Protein AF-A0A150S5P9-F1 (afdb_monomer)

Radius of gyration: 26.77 Å; Cα contacts (8 Å, |Δi|>4): 290; chains: 1; bounding box: 53×30×81 Å

Solvent-accessible surface area (backbone atoms only — not comparable to full-atom values): 13992 Å² total; per-residue (Å²): 111,56,71,50,76,48,73,25,31,65,84,66,79,78,56,99,88,54,87,77,85,59,34,46,68,60,47,44,50,55,50,52,52,52,56,72,68,63,53,78,39,79,41,77,38,96,87,72,42,76,39,48,26,29,77,74,49,74,45,84,47,76,53,93,91,48,93,54,50,46,32,35,43,38,29,36,36,65,51,72,71,89,60,72,91,47,60,66,53,57,55,30,50,52,51,29,40,54,29,17,47,55,48,43,56,55,50,70,72,43,56,82,96,66,48,79,83,56,88,90,48,97,40,53,44,55,49,48,52,54,50,59,66,40,70,82,46,63,77,75,47,44,58,53,46,46,58,50,51,54,52,51,47,54,48,52,50,56,46,36,75,72,43,33,84,80,33,66,70,54,38,55,40,50,53,53,26,48,52,24,52,50,51,45,43,49,56,67,67,46,66,82,55,53,70,41,78,43,73,32,85,57,65,42,41,45,60,59,56,15,58,74,51,76,42,50,54,69,59,35,32,71,62,28,68,92,43,63,90,42,71,58,42,56,45,74,38,77,42,42,40,56,58,123

Foldseek 3Di:
DDKDKADLFQPDDDDPPDDDDRSPPVVVVVVVVVLVVQDWDWDQDPPPGTFTWTWPDKDWDDDPVDPGGIIMTTDIDGDPPPPVLCPLVVVLLVLLLVLQVVLQVVLVPDDPVLRDPPPPDPGSNRLSVVLVVLVPDDPVSLVVSLVVLVVVLVRLVVSCVVPVVPDVSSVVSNVSNNVSSVSVSVSSVPPSFPKDKDQAQAKDFLVVVCVVQVHDSVQQCVQPVVCVPPRIDHHRDITIHGHD

Organism: Sorangium cellulosum (NCBI:txid56)

Secondary structure (DSSP, 8-state):
-EEEEEE--TTSPPPTT-----IIIIIHHHHHHHHHTT--EEEEETTTEEEEEEEEEEEEE--TT-TT--EEEEEEEE---TTTTSHHHHHHHHHHHHHHHHHHHHHHTS-GGG----TT-S-HHHHHHHHHHHTTS-HHHHHHHHHHHHHHHHHHHHHHHHHTTT-HHHHHHHHHHHHHHHHHHHHHHS----EEEEE-SS-EEHHHHHHHTT--HHHHHHH-GGGTT-SEE-TT-EEEEE--

Structure (mmCIF, N/CA/C/O backbone):
data_AF-A0A150S5P9-F1
#
_entry.id   AF-A0A150S5P9-F1
#
loop_
_atom_site.group_PDB
_atom_site.id
_atom_site.type_symbol
_atom_site.label_atom_id
_atom_site.label_alt_id
_atom_site.label_comp_id
_atom_site.label_asym_id
_atom_site.label_entity_id
_atom_site.label_seq_id
_atom_site.pdbx_PDB_ins_code
_atom_site.Cartn_x
_atom_site.Cartn_y
_atom_site.Cartn_z
_atom_site.occupancy
_atom_site.B_iso_or_equiv
_atom_site.auth_seq_id
_atom_site.auth_comp_id
_atom_site.auth_asym_id
_atom_site.auth_atom_id
_atom_site.pdbx_PDB_model_num
ATOM 1 N N . MET A 1 1 ? -4.038 -8.583 17.070 1.00 59.09 1 MET A N 1
ATOM 2 C CA . MET A 1 1 ? -4.794 -7.565 17.830 1.00 59.09 1 MET A CA 1
ATOM 3 C C . MET A 1 1 ? -5.341 -8.232 19.070 1.00 59.09 1 MET A C 1
ATOM 5 O O . MET A 1 1 ? -5.905 -9.315 18.953 1.00 59.09 1 MET A O 1
ATOM 9 N N . PHE A 1 2 ? -5.120 -7.637 20.232 1.00 67.75 2 PHE A N 1
ATOM 10 C CA . PHE A 1 2 ? -5.588 -8.162 21.513 1.00 67.75 2 PHE A CA 1
ATOM 11 C C . PHE A 1 2 ? -5.988 -6.993 22.414 1.00 67.75 2 PHE A C 1
ATOM 13 O O . PHE A 1 2 ? -5.452 -5.891 22.282 1.00 67.75 2 PHE A O 1
ATOM 20 N N . SER A 1 3 ? -6.944 -7.233 23.306 1.00 75.69 3 SER A N 1
ATOM 21 C CA . SER A 1 3 ? -7.439 -6.234 24.251 1.00 75.69 3 SER A CA 1
ATOM 22 C C . SER A 1 3 ? -7.122 -6.676 25.671 1.00 75.69 3 SER A C 1
ATOM 24 O O . SER A 1 3 ? -7.336 -7.836 26.022 1.00 75.69 3 SER A O 1
ATOM 26 N N . LEU A 1 4 ? -6.633 -5.750 26.487 1.00 77.06 4 LEU A N 1
ATOM 27 C CA . LEU A 1 4 ? -6.316 -5.971 27.898 1.00 77.06 4 LEU A CA 1
ATOM 28 C C . LEU A 1 4 ? -6.997 -4.896 28.733 1.00 77.06 4 LEU A C 1
ATOM 30 O O . LEU A 1 4 ? -7.177 -3.756 28.298 1.00 77.06 4 LEU A O 1
ATOM 34 N N . LYS A 1 5 ? -7.355 -5.281 29.954 1.00 83.75 5 LYS A N 1
ATOM 35 C CA . LYS A 1 5 ? -7.835 -4.361 30.978 1.00 83.75 5 LYS A CA 1
ATOM 36 C C . LYS A 1 5 ? -6.667 -4.009 31.884 1.00 83.75 5 LYS A C 1
ATOM 38 O O . LYS A 1 5 ? -6.113 -4.897 32.527 1.00 83.75 5 LYS A O 1
ATOM 43 N N . ILE A 1 6 ? -6.297 -2.735 31.910 1.00 85.00 6 ILE A N 1
ATOM 44 C CA . ILE A 1 6 ? -5.229 -2.208 32.754 1.00 85.00 6 ILE A CA 1
ATOM 45 C C . ILE A 1 6 ? -5.872 -1.419 33.898 1.00 85.00 6 ILE A C 1
ATOM 47 O O . ILE A 1 6 ? -6.443 -0.350 33.654 1.00 85.00 6 ILE A O 1
ATOM 51 N N . PRO A 1 7 ? -5.807 -1.922 35.141 1.00 86.94 7 PRO A N 1
ATOM 52 C CA . PRO A 1 7 ? -6.298 -1.186 36.294 1.00 86.94 7 PRO A CA 1
ATOM 53 C C . PRO A 1 7 ? -5.275 -0.115 36.700 1.00 86.94 7 PRO A C 1
ATOM 55 O O . PRO A 1 7 ? -4.193 -0.432 37.192 1.00 86.94 7 PRO A O 1
ATOM 58 N N . PHE A 1 8 ? -5.622 1.162 36.538 1.00 86.56 8 PHE A N 1
ATOM 59 C CA . PHE A 1 8 ? -4.834 2.277 37.067 1.00 86.56 8 PHE A CA 1
ATOM 60 C C . PHE A 1 8 ? -5.371 2.658 38.443 1.00 86.56 8 PHE A C 1
ATOM 62 O O . PHE A 1 8 ? -5.978 3.710 38.627 1.00 86.56 8 PHE A O 1
ATOM 69 N N . VAL A 1 9 ? -5.176 1.766 39.413 1.00 86.62 9 VAL A N 1
ATOM 70 C CA . VAL A 1 9 ? -5.709 1.919 40.771 1.00 86.62 9 VAL A CA 1
ATOM 71 C C . VAL A 1 9 ? -4.594 1.826 41.800 1.00 86.62 9 VAL A C 1
ATOM 73 O O . VAL A 1 9 ? -3.715 0.979 41.698 1.00 86.62 9 VAL A O 1
ATOM 76 N N . ASN A 1 10 ? -4.636 2.657 42.837 1.00 83.62 10 ASN A N 1
ATOM 77 C CA . ASN A 1 10 ? -3.590 2.650 43.872 1.00 83.62 10 ASN A CA 1
ATOM 78 C C . ASN A 1 10 ? -3.773 1.545 44.929 1.00 83.62 10 ASN A C 1
ATOM 80 O O . ASN A 1 10 ? -3.012 1.469 45.888 1.00 83.62 10 ASN A O 1
ATOM 84 N N . THR A 1 11 ? -4.796 0.700 44.785 1.00 80.12 11 THR A N 1
ATOM 85 C CA . THR A 1 11 ? -5.079 -0.408 45.708 1.00 80.12 11 THR A CA 1
ATOM 86 C C . THR A 1 11 ? -4.356 -1.700 45.339 1.00 80.12 11 THR A C 1
ATOM 88 O O . THR A 1 11 ? -4.440 -2.666 46.095 1.00 80.12 11 THR A O 1
ATOM 91 N N . ILE A 1 12 ? -3.682 -1.755 44.184 1.00 79.25 12 ILE A N 1
ATOM 92 C CA . ILE A 1 12 ? -2.879 -2.916 43.795 1.00 79.25 12 ILE A CA 1
ATOM 93 C C . ILE A 1 12 ? -1.431 -2.737 44.240 1.00 79.25 12 ILE A C 1
ATOM 95 O O . ILE A 1 12 ? -0.859 -1.652 44.169 1.00 79.25 12 ILE A O 1
ATOM 99 N N . THR A 1 13 ? -0.853 -3.823 44.749 1.00 77.69 13 THR A N 1
ATOM 100 C CA . THR A 1 13 ? 0.529 -3.846 45.233 1.00 77.69 13 THR A CA 1
ATOM 101 C C . THR A 1 13 ? 1.431 -4.380 44.134 1.00 77.69 13 THR A C 1
ATOM 103 O O . THR A 1 13 ? 1.096 -5.383 43.506 1.00 77.69 13 THR A O 1
ATOM 106 N N . ARG A 1 14 ? 2.576 -3.725 43.929 1.00 76.38 14 ARG A N 1
ATOM 107 C CA . ARG A 1 14 ? 3.567 -4.137 42.931 1.00 76.38 14 ARG A CA 1
ATOM 108 C C . ARG A 1 14 ? 4.082 -5.556 43.174 1.00 76.38 14 ARG A C 1
ATOM 110 O O . ARG A 1 14 ? 4.378 -5.935 44.311 1.00 76.38 14 ARG A O 1
ATOM 117 N N . GLY A 1 15 ? 4.230 -6.315 42.097 1.00 70.50 15 GLY A N 1
ATOM 118 C CA . GLY A 1 15 ? 4.932 -7.592 42.078 1.00 70.50 15 GLY A CA 1
ATOM 119 C C . GLY A 1 15 ? 6.451 -7.432 42.208 1.00 70.50 15 GLY A C 1
ATOM 120 O O . GLY A 1 15 ? 7.003 -6.341 42.087 1.00 70.50 15 GLY A O 1
ATOM 121 N N . MET A 1 16 ? 7.152 -8.548 42.429 1.00 67.94 16 MET A N 1
ATOM 122 C CA . MET A 1 16 ? 8.604 -8.574 42.684 1.00 67.94 16 MET A CA 1
ATOM 123 C C . MET A 1 16 ? 9.460 -7.997 41.538 1.00 67.94 16 MET A C 1
ATOM 125 O O . MET A 1 16 ? 10.552 -7.502 41.797 1.00 67.94 16 MET A O 1
ATOM 129 N N . ASN A 1 17 ? 8.954 -8.016 40.300 1.00 67.38 17 ASN A N 1
ATOM 130 C CA . ASN A 1 17 ? 9.658 -7.545 39.099 1.00 67.38 17 ASN A CA 1
ATOM 131 C C . ASN A 1 17 ? 9.043 -6.271 38.490 1.00 67.38 17 ASN A C 1
ATOM 133 O O . ASN A 1 17 ? 9.348 -5.922 37.353 1.00 67.38 17 ASN A O 1
ATOM 137 N N . GLU A 1 18 ? 8.165 -5.580 39.218 1.00 69.31 18 GLU A N 1
ATOM 138 C CA . GLU A 1 18 ? 7.489 -4.382 38.725 1.00 69.31 18 GLU A CA 1
ATOM 139 C C . GLU A 1 18 ? 8.153 -3.103 39.253 1.00 69.31 18 GLU A C 1
ATOM 141 O O . GLU A 1 18 ? 8.437 -2.966 40.445 1.00 69.31 18 GLU A O 1
ATOM 146 N N . THR A 1 19 ? 8.407 -2.148 38.357 1.00 73.19 19 THR A N 1
ATOM 147 C CA . THR A 1 19 ? 9.170 -0.918 38.645 1.00 73.19 19 THR A CA 1
ATOM 148 C C . THR A 1 19 ? 8.301 0.329 38.820 1.00 73.19 19 THR A C 1
ATOM 150 O O . THR A 1 19 ? 8.828 1.421 39.034 1.00 73.19 19 THR A O 1
ATOM 153 N N . TRP A 1 20 ? 6.975 0.193 38.750 1.00 74.88 20 TRP A N 1
ATOM 154 C CA . TRP A 1 20 ? 6.046 1.313 38.889 1.00 74.88 20 TRP A CA 1
ATOM 155 C C . TRP A 1 20 ? 5.851 1.736 40.358 1.00 74.88 20 TRP A C 1
ATOM 157 O O . TRP A 1 20 ? 6.039 0.947 41.288 1.00 74.88 20 TRP A O 1
ATOM 167 N N . SER A 1 21 ? 5.511 3.016 40.565 1.00 76.69 21 SER A N 1
ATOM 168 C CA . SER A 1 21 ? 5.243 3.617 41.882 1.00 76.69 21 SER A CA 1
ATOM 169 C C . SER A 1 21 ? 3.752 3.907 42.083 1.00 76.69 21 SER A C 1
ATOM 171 O O . SER A 1 21 ? 3.032 3.054 42.590 1.00 76.69 21 SER A O 1
ATOM 173 N N . ASP A 1 22 ? 3.281 5.080 41.651 1.00 82.50 22 ASP A N 1
ATOM 174 C CA . ASP A 1 22 ? 1.879 5.497 41.732 1.00 82.50 22 ASP A CA 1
ATOM 175 C C . ASP A 1 22 ? 1.183 5.218 40.397 1.00 82.50 22 ASP A C 1
ATOM 177 O O . ASP A 1 22 ? 1.483 5.872 39.391 1.00 82.50 22 ASP A O 1
ATOM 181 N N . LEU A 1 23 ? 0.222 4.293 40.365 1.00 82.88 23 LEU A N 1
ATOM 182 C CA . LEU A 1 23 ? -0.525 3.999 39.137 1.00 82.88 23 LEU A CA 1
ATOM 183 C C . LEU A 1 23 ? -1.471 5.143 38.759 1.00 82.88 23 LEU A C 1
ATOM 185 O O . LEU A 1 23 ? -1.581 5.495 37.584 1.00 82.88 23 LEU A O 1
ATOM 189 N N . TYR A 1 24 ? -2.073 5.802 39.748 1.00 82.56 24 TYR A N 1
ATOM 190 C CA . TYR A 1 24 ? -2.942 6.954 39.540 1.00 82.56 24 TYR A CA 1
ATOM 191 C C . TYR A 1 24 ? -2.587 8.116 40.485 1.00 82.56 24 TYR A C 1
ATOM 193 O O . TYR A 1 24 ? -2.312 7.890 41.662 1.00 82.56 24 TYR A O 1
ATOM 201 N N . PRO A 1 25 ? -2.598 9.385 40.028 1.00 84.94 25 PRO A N 1
ATOM 202 C CA . PRO A 1 25 ? -2.915 9.846 38.673 1.00 84.94 25 PRO A CA 1
ATOM 203 C C . PRO A 1 25 ? -1.699 9.932 37.736 1.00 84.94 25 PRO A C 1
ATOM 205 O O . PRO A 1 25 ? -1.872 10.206 36.552 1.00 84.94 25 PRO A O 1
ATOM 208 N N . LYS A 1 26 ? -0.469 9.767 38.244 1.00 84.06 26 LYS A N 1
ATOM 209 C CA . LYS A 1 26 ? 0.757 10.082 37.488 1.00 84.06 26 LYS A CA 1
ATOM 210 C C . LYS A 1 26 ? 1.012 9.115 36.333 1.00 84.06 26 LYS A C 1
ATOM 212 O O . LYS A 1 26 ? 1.060 9.565 35.191 1.00 84.06 26 LYS A O 1
ATOM 217 N N . THR A 1 27 ? 1.144 7.816 36.616 1.00 83.25 27 THR A N 1
ATOM 218 C CA . THR A 1 27 ? 1.386 6.803 35.572 1.00 83.25 27 THR A CA 1
ATOM 219 C C . THR A 1 27 ? 0.227 6.750 34.581 1.00 83.25 27 THR A C 1
ATOM 221 O O . THR A 1 27 ? 0.466 6.703 33.381 1.00 83.25 27 THR A O 1
ATOM 224 N N . TYR A 1 28 ? -1.013 6.879 35.062 1.00 84.88 28 TYR A N 1
ATOM 225 C CA . TYR A 1 28 ? -2.200 7.018 34.218 1.00 84.88 28 TYR A CA 1
ATOM 226 C C . TYR A 1 28 ? -2.076 8.153 33.191 1.00 84.88 28 TYR A C 1
ATOM 228 O O . TYR A 1 28 ? -2.234 7.927 31.996 1.00 84.88 28 TYR A O 1
ATOM 236 N N . ARG A 1 29 ? -1.734 9.372 33.630 1.00 84.00 29 ARG A N 1
ATOM 237 C CA . ARG A 1 29 ? -1.584 10.521 32.721 1.00 84.00 29 ARG A CA 1
ATOM 238 C C . ARG A 1 29 ? -0.431 10.345 31.742 1.00 84.00 29 ARG A C 1
ATOM 240 O O . ARG A 1 29 ? -0.601 10.649 30.571 1.00 84.00 29 ARG A O 1
ATOM 247 N N . ALA A 1 30 ? 0.709 9.834 32.206 1.00 80.94 30 ALA A N 1
ATOM 248 C CA . ALA A 1 30 ? 1.843 9.545 31.330 1.00 80.94 30 ALA A CA 1
ATOM 249 C C . ALA A 1 30 ? 1.477 8.505 30.258 1.00 80.94 30 ALA A C 1
ATOM 251 O O . ALA A 1 30 ? 1.868 8.643 29.103 1.00 80.94 30 ALA A O 1
ATOM 252 N N . PHE A 1 31 ? 0.683 7.498 30.629 1.00 82.62 31 PHE A N 1
ATOM 253 C CA . PHE A 1 31 ? 0.177 6.494 29.702 1.00 82.62 31 PHE A CA 1
ATOM 254 C C . PHE A 1 31 ? -0.801 7.091 28.681 1.00 82.62 31 PHE A C 1
ATOM 256 O O . PHE A 1 31 ? -0.678 6.794 27.498 1.00 82.62 31 PHE A O 1
ATOM 263 N N . LEU A 1 32 ? -1.712 7.981 29.095 1.00 80.50 32 LEU A N 1
ATOM 264 C CA . LEU A 1 32 ? -2.584 8.702 28.159 1.00 80.50 32 LEU A CA 1
ATOM 265 C C . LEU A 1 32 ? -1.787 9.557 27.166 1.00 80.50 32 LEU A C 1
ATOM 267 O O . LEU A 1 32 ? -2.063 9.497 25.973 1.00 80.50 32 LEU A O 1
ATOM 271 N N . THR A 1 33 ? -0.767 10.290 27.626 1.00 76.00 33 THR A N 1
ATOM 27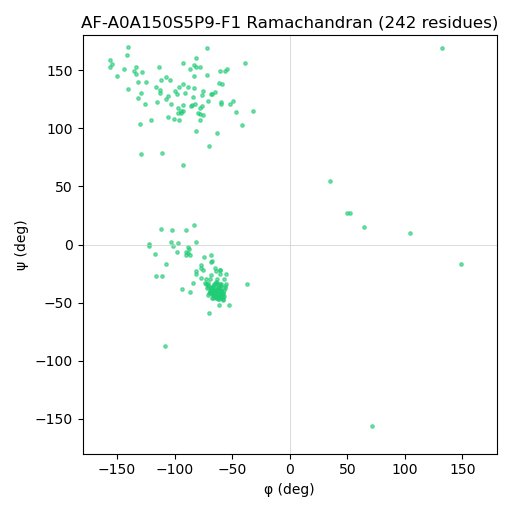2 C CA . THR A 1 33 ? 0.119 11.058 26.734 1.00 76.00 33 THR A CA 1
ATOM 273 C C . THR A 1 33 ? 0.830 10.144 25.732 1.00 76.00 33 THR A C 1
ATOM 275 O O . THR A 1 33 ? 0.842 10.431 24.541 1.00 76.00 33 THR A O 1
ATOM 278 N N . ALA A 1 34 ? 1.332 8.989 26.178 1.00 69.81 34 ALA A N 1
ATOM 279 C CA . ALA A 1 34 ? 1.957 8.014 25.283 1.00 69.81 34 ALA A CA 1
ATOM 280 C C . ALA A 1 34 ? 0.973 7.432 24.245 1.00 69.81 34 ALA A C 1
ATOM 282 O O . ALA A 1 34 ? 1.368 7.143 23.116 1.00 69.81 34 ALA A O 1
ATOM 283 N N . ILE A 1 35 ? -0.310 7.274 24.600 1.00 70.56 35 ILE A N 1
ATOM 284 C CA . ILE A 1 35 ? -1.357 6.882 23.645 1.00 70.56 35 ILE A CA 1
ATOM 285 C C . ILE A 1 35 ? -1.615 7.996 22.621 1.00 70.56 35 ILE A C 1
ATOM 287 O O . ILE A 1 35 ? -1.769 7.710 21.431 1.00 70.56 35 ILE A O 1
ATOM 291 N N . GLU A 1 36 ? -1.677 9.254 23.065 1.00 67.94 36 GLU A N 1
ATOM 292 C CA . GLU A 1 36 ? -1.899 10.416 22.194 1.00 67.94 36 GLU A CA 1
ATOM 293 C C . GLU A 1 36 ? -0.784 10.587 21.155 1.00 67.94 36 GLU A C 1
ATOM 295 O O . GLU A 1 36 ? -1.077 10.894 19.998 1.00 67.94 36 GLU A O 1
ATOM 300 N N . ASP A 1 37 ? 0.464 10.290 21.528 1.00 63.66 37 ASP A N 1
ATOM 301 C CA . ASP A 1 37 ? 1.627 10.354 20.635 1.00 63.66 37 ASP A CA 1
ATOM 302 C C . ASP A 1 37 ? 1.605 9.286 19.518 1.00 63.66 37 ASP A C 1
ATOM 304 O O . ASP A 1 37 ? 2.340 9.404 18.532 1.00 63.66 37 ASP A O 1
ATOM 308 N N . ARG A 1 38 ? 0.750 8.253 19.642 1.00 61.75 38 ARG A N 1
ATOM 309 C CA . ARG A 1 38 ? 0.559 7.141 18.681 1.00 61.75 38 ARG A CA 1
ATOM 310 C C . ARG A 1 38 ? 1.857 6.456 18.224 1.00 61.75 38 ARG A C 1
ATOM 312 O O . ARG A 1 38 ? 1.907 5.905 17.124 1.00 61.75 38 ARG A O 1
ATOM 319 N N . GLN A 1 39 ? 2.900 6.489 19.049 1.00 55.75 39 GLN A N 1
ATOM 320 C CA . GLN A 1 39 ? 4.183 5.867 18.729 1.00 55.75 39 GLN A CA 1
ATOM 321 C C . GLN A 1 39 ? 4.181 4.366 19.059 1.00 55.75 39 GLN A C 1
ATOM 323 O O . GLN A 1 39 ? 3.602 3.968 20.076 1.00 55.75 39 GLN A O 1
ATOM 328 N N . PRO A 1 40 ? 4.870 3.538 18.252 1.00 63.28 40 PRO A N 1
ATOM 329 C CA . PRO A 1 40 ? 5.086 2.132 18.566 1.00 63.28 40 PRO A CA 1
ATOM 330 C C . PRO A 1 40 ? 5.940 1.966 19.809 1.00 63.28 40 PRO A C 1
ATOM 332 O O . PRO A 1 40 ? 6.996 2.579 19.959 1.00 63.28 40 PRO A O 1
ATOM 335 N N . GLY A 1 41 ? 5.449 1.116 20.706 1.00 66.00 41 GLY A N 1
ATOM 336 C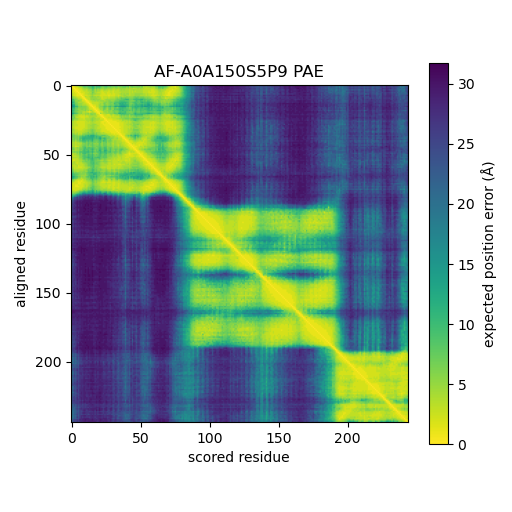 CA . GLY A 1 41 ? 6.078 0.827 21.980 1.00 66.00 41 GLY A CA 1
ATOM 337 C C . GLY A 1 41 ? 6.124 -0.667 22.261 1.00 66.00 41 GLY A C 1
ATOM 338 O O . GLY A 1 41 ? 5.282 -1.451 21.814 1.00 66.00 41 GLY A O 1
ATOM 339 N N . VAL A 1 42 ? 7.115 -1.064 23.055 1.00 72.31 42 VAL A N 1
ATOM 340 C CA . VAL A 1 42 ? 7.212 -2.434 23.555 1.00 72.31 42 VAL A CA 1
ATOM 341 C C . VAL A 1 42 ? 6.233 -2.607 24.713 1.00 72.31 42 VAL A C 1
ATOM 343 O O . VAL A 1 42 ? 6.362 -1.973 25.758 1.00 72.31 42 VAL A O 1
ATOM 346 N N . LEU A 1 43 ? 5.262 -3.494 24.532 1.00 75.50 43 LEU A N 1
ATOM 347 C CA . LEU A 1 43 ? 4.355 -3.961 25.570 1.00 75.50 43 LEU A CA 1
ATOM 348 C C . LEU A 1 43 ? 4.844 -5.302 26.113 1.00 75.50 43 LEU A C 1
ATOM 350 O O . LEU A 1 43 ? 5.047 -6.250 25.354 1.00 75.50 43 LEU A O 1
ATOM 354 N N . GLN A 1 44 ? 4.949 -5.423 27.435 1.00 71.00 44 GLN A N 1
ATOM 355 C CA . GLN A 1 44 ? 5.089 -6.726 28.083 1.00 71.00 44 GLN A CA 1
ATOM 356 C C . GLN A 1 44 ? 3.717 -7.390 28.230 1.00 71.00 44 GLN A C 1
ATOM 358 O O . GLN A 1 44 ? 2.957 -7.094 29.151 1.00 71.00 44 GLN A O 1
ATOM 363 N N . HIS A 1 45 ? 3.379 -8.291 27.308 1.00 66.88 45 HIS A N 1
ATOM 364 C CA . HIS A 1 45 ? 2.126 -9.031 27.362 1.00 66.88 45 HIS A CA 1
ATOM 365 C C . HIS A 1 45 ? 2.182 -10.138 28.437 1.00 66.88 45 HIS A C 1
ATOM 367 O O . HIS A 1 45 ? 3.098 -10.966 28.390 1.00 66.88 45 HIS A O 1
ATOM 373 N N . PRO A 1 46 ? 1.165 -10.270 29.317 1.00 57.91 46 PRO A N 1
ATOM 374 C CA . PRO A 1 46 ? 1.168 -11.245 30.417 1.00 57.91 46 PRO A CA 1
ATOM 375 C C . PRO A 1 46 ? 1.389 -12.703 29.988 1.00 57.91 46 PRO A C 1
ATOM 377 O O . PRO A 1 46 ? 1.995 -13.486 30.709 1.00 57.91 46 PRO A O 1
ATOM 380 N N . SER A 1 47 ? 0.890 -13.078 28.807 1.00 55.62 47 SER A N 1
ATOM 381 C CA . SER A 1 47 ? 0.973 -14.451 28.277 1.00 55.62 47 SER A CA 1
ATOM 382 C C . SER A 1 47 ? 1.964 -14.640 27.126 1.00 55.62 47 SER A C 1
ATOM 384 O O . SER A 1 47 ? 2.296 -15.773 26.802 1.00 55.62 47 SER A O 1
ATOM 386 N N . TYR A 1 48 ? 2.400 -13.558 26.472 1.00 51.03 48 TYR A N 1
ATOM 387 C CA . TYR A 1 48 ? 3.156 -13.634 25.209 1.00 51.03 48 TYR A CA 1
ATOM 388 C C . TYR A 1 48 ? 4.523 -12.944 25.290 1.00 51.03 48 TYR A C 1
ATOM 390 O O . TYR A 1 48 ? 5.284 -13.000 24.324 1.00 51.03 48 TYR A O 1
ATOM 398 N N . GLY A 1 49 ? 4.855 -12.345 26.438 1.00 66.38 49 GLY A N 1
ATOM 399 C CA . GLY A 1 49 ? 6.105 -11.626 26.642 1.00 66.38 49 GLY A CA 1
ATOM 400 C C . GLY A 1 49 ? 6.140 -10.301 25.888 1.00 66.38 49 GLY A C 1
ATOM 401 O O . GLY A 1 49 ? 5.105 -9.711 25.581 1.00 66.38 49 GLY A O 1
ATOM 402 N N . GLU A 1 50 ? 7.345 -9.820 25.608 1.00 71.25 50 GLU A N 1
ATOM 403 C CA . GLU A 1 50 ? 7.555 -8.529 24.955 1.00 71.25 50 GLU A CA 1
ATOM 404 C C . GLU A 1 50 ? 7.061 -8.550 23.502 1.00 71.25 50 GLU A C 1
ATOM 406 O O . GLU A 1 50 ? 7.372 -9.455 22.715 1.00 71.25 50 GLU A O 1
ATOM 411 N N . ARG A 1 51 ? 6.255 -7.550 23.148 1.00 57.97 51 ARG A N 1
ATOM 412 C CA . ARG A 1 51 ? 5.683 -7.370 21.814 1.00 57.97 51 ARG A CA 1
ATOM 413 C C . ARG A 1 51 ? 5.689 -5.900 21.442 1.00 57.97 51 ARG A C 1
ATOM 415 O O . ARG A 1 51 ? 5.271 -5.065 22.236 1.00 57.97 51 ARG A O 1
ATOM 422 N N . ASN A 1 52 ? 6.133 -5.591 20.228 1.00 69.00 52 ASN A N 1
ATOM 423 C CA . ASN A 1 52 ? 6.007 -4.243 19.693 1.00 69.00 52 ASN A CA 1
ATOM 424 C C . ASN A 1 52 ? 4.558 -4.019 19.254 1.00 69.00 52 ASN A C 1
ATOM 426 O O . ASN A 1 52 ? 3.967 -4.866 18.575 1.00 69.00 52 ASN A O 1
ATOM 430 N N . CYS A 1 53 ? 3.948 -2.929 19.698 1.00 69.94 53 CYS A N 1
ATOM 431 C CA . CYS A 1 53 ? 2.555 -2.666 19.389 1.00 69.94 53 CYS A CA 1
ATOM 432 C C . CYS A 1 53 ? 2.203 -1.183 19.427 1.00 69.94 53 CYS A C 1
ATOM 434 O O . CYS A 1 53 ? 2.820 -0.380 20.124 1.00 69.94 53 CYS A O 1
ATOM 436 N N . ASN A 1 54 ? 1.151 -0.861 18.680 1.00 73.69 54 ASN A N 1
ATOM 437 C CA . ASN A 1 54 ? 0.481 0.427 18.683 1.00 73.69 54 ASN A CA 1
ATOM 438 C C . ASN A 1 54 ? -0.874 0.299 19.376 1.00 73.69 54 ASN A C 1
ATOM 440 O O . ASN A 1 54 ? -1.580 -0.704 19.223 1.00 73.69 54 ASN A O 1
ATOM 444 N N . VAL A 1 55 ? -1.262 1.342 20.106 1.00 70.00 55 VAL A N 1
ATOM 445 C CA . VAL A 1 55 ? -2.606 1.452 20.679 1.00 70.00 55 VAL A CA 1
ATOM 446 C C . VAL A 1 55 ? -3.573 1.833 19.564 1.00 70.00 55 VAL A C 1
ATOM 448 O O . VAL A 1 55 ? -3.424 2.867 18.919 1.00 70.00 55 VAL A O 1
ATOM 451 N N . ALA A 1 56 ? -4.550 0.968 19.312 1.00 63.91 56 ALA A N 1
ATOM 452 C CA . ALA A 1 56 ? -5.529 1.142 18.245 1.00 63.91 56 ALA A CA 1
ATOM 453 C C . ALA A 1 56 ? -6.803 1.826 18.731 1.00 63.91 56 ALA A C 1
ATOM 455 O O . ALA A 1 56 ? -7.394 2.628 18.012 1.00 63.91 56 ALA A O 1
ATOM 456 N N . ASP A 1 57 ? -7.226 1.473 19.941 1.00 64.25 57 ASP A N 1
ATOM 457 C CA . ASP A 1 57 ? -8.417 2.007 20.585 1.00 64.25 57 ASP A CA 1
ATOM 458 C C . ASP A 1 57 ? -8.280 1.865 22.099 1.00 64.25 57 ASP A C 1
ATOM 460 O O . ASP A 1 57 ? -7.591 0.957 22.582 1.00 64.25 57 ASP A O 1
ATOM 464 N N . TRP A 1 58 ? -8.937 2.739 22.850 1.00 79.62 58 TRP A N 1
ATOM 465 C CA . TRP A 1 58 ? -8.990 2.647 24.301 1.00 79.62 58 TRP A CA 1
ATOM 466 C C . TRP A 1 58 ? -10.291 3.232 24.842 1.00 79.62 58 TRP A C 1
ATOM 468 O O . TRP A 1 58 ? -10.819 4.213 24.327 1.00 79.62 58 TRP A O 1
ATOM 478 N N . GLU A 1 59 ? -10.794 2.620 25.906 1.00 78.81 59 GLU A N 1
ATOM 479 C CA . GLU A 1 59 ? -11.992 3.049 26.614 1.00 78.81 59 GLU A CA 1
ATOM 480 C C . GLU A 1 59 ? -11.684 3.140 28.108 1.00 78.81 59 GLU A C 1
ATOM 482 O O . GLU A 1 59 ? -11.119 2.217 28.703 1.00 78.81 59 GLU A O 1
ATOM 487 N N . GLU A 1 60 ? -12.050 4.265 28.718 1.00 84.69 60 GLU A N 1
ATOM 488 C CA . GLU A 1 60 ? -11.987 4.438 30.164 1.00 84.69 60 GLU A CA 1
ATOM 489 C C . GLU A 1 60 ? -13.266 3.912 30.809 1.00 84.69 60 GLU A C 1
ATOM 491 O O . GLU A 1 60 ? -14.363 4.409 30.559 1.00 84.69 60 GLU A O 1
ATOM 496 N N . VAL A 1 61 ? -13.112 2.912 31.674 1.00 81.88 61 VAL A N 1
ATOM 497 C CA . VAL A 1 61 ? -14.197 2.374 32.486 1.00 81.88 61 VAL A CA 1
ATOM 498 C C . VAL A 1 61 ? -14.070 2.955 33.889 1.00 81.88 61 VAL A C 1
ATOM 500 O O . VAL A 1 61 ? -13.169 2.602 34.657 1.00 81.88 61 VAL A O 1
ATOM 503 N N . LEU A 1 62 ? -14.993 3.860 34.207 1.00 79.88 62 LEU A N 1
ATOM 504 C CA . LEU A 1 62 ? -15.161 4.429 35.538 1.00 79.88 62 LEU A CA 1
ATOM 505 C C . LEU A 1 62 ? -16.190 3.606 36.309 1.00 79.88 62 LEU A C 1
ATOM 507 O O . LEU A 1 62 ? -17.348 3.513 35.901 1.00 79.88 62 LEU A O 1
ATOM 511 N N . ASP A 1 63 ? -15.766 3.034 37.430 1.00 77.94 63 ASP A N 1
ATOM 512 C CA . ASP A 1 63 ? -16.664 2.377 38.371 1.00 77.94 63 ASP A CA 1
ATOM 513 C C . ASP A 1 63 ? -17.088 3.395 39.450 1.00 77.94 63 ASP A C 1
ATOM 515 O O . ASP A 1 63 ? -16.233 3.880 40.199 1.00 77.94 63 ASP A O 1
ATOM 519 N N . PRO A 1 64 ? -18.380 3.768 39.531 1.00 73.81 64 PRO A N 1
ATOM 520 C CA . PRO A 1 64 ? -18.858 4.744 40.509 1.00 73.81 64 PRO A CA 1
ATOM 521 C C . PRO A 1 64 ? -18.701 4.272 41.963 1.00 73.81 64 PRO A C 1
ATOM 523 O O . PRO A 1 64 ? -18.623 5.114 42.864 1.00 73.81 64 PRO A O 1
ATOM 526 N N . ASP A 1 65 ? -18.611 2.961 42.193 1.00 76.75 65 ASP A N 1
ATOM 527 C CA . ASP A 1 65 ? -18.463 2.370 43.522 1.00 76.75 65 ASP A CA 1
ATOM 528 C C . ASP A 1 65 ? -16.990 2.286 43.958 1.00 76.75 65 ASP A C 1
ATOM 530 O O . ASP A 1 65 ? -16.689 2.041 45.131 1.00 76.75 65 ASP A O 1
ATOM 534 N N . PHE A 1 66 ? -16.050 2.565 43.047 1.00 73.12 66 PHE A N 1
ATOM 535 C CA . PHE A 1 66 ? -14.619 2.449 43.293 1.00 73.12 66 PHE A CA 1
ATOM 536 C C . PHE A 1 66 ? -13.878 3.783 43.111 1.00 73.12 66 PHE A C 1
ATOM 538 O O . PHE A 1 66 ? -13.625 4.259 42.009 1.00 73.12 66 PHE A O 1
ATOM 545 N N . ARG A 1 67 ? -13.443 4.393 44.223 1.00 69.31 67 ARG A N 1
ATOM 546 C CA . ARG A 1 67 ? -12.752 5.704 44.222 1.00 69.31 67 ARG A CA 1
ATOM 547 C C . ARG A 1 67 ? -11.222 5.631 44.091 1.00 69.31 67 ARG A C 1
ATOM 549 O O . ARG A 1 67 ? -10.543 6.625 44.336 1.00 69.31 67 ARG A O 1
ATOM 556 N N . GLY A 1 68 ? -10.672 4.468 43.739 1.00 71.88 68 GLY A N 1
ATOM 557 C CA . GLY A 1 68 ? -9.223 4.217 43.715 1.00 71.88 68 GLY A CA 1
ATOM 558 C C . GLY A 1 68 ? -8.513 4.515 42.390 1.00 71.88 68 GLY A C 1
ATOM 559 O O . GLY A 1 68 ? -7.285 4.436 42.356 1.00 71.88 68 GLY A O 1
ATOM 560 N N . GLY A 1 69 ? -9.263 4.848 41.334 1.00 80.50 69 GLY A N 1
ATOM 561 C CA . GLY A 1 69 ? -8.758 5.137 39.986 1.00 80.50 69 GLY A CA 1
ATOM 562 C C . GLY A 1 69 ? -9.542 4.396 38.888 1.00 80.50 69 GLY A C 1
ATOM 563 O O . GLY A 1 69 ? -10.359 3.530 39.210 1.00 80.50 69 GLY A O 1
ATOM 564 N N . PRO A 1 70 ? -9.338 4.744 37.607 1.00 85.19 70 PRO A N 1
ATOM 565 C CA . PRO A 1 70 ? -10.040 4.129 36.483 1.00 85.19 70 PRO A CA 1
ATOM 566 C C . PRO A 1 70 ? -9.420 2.792 36.050 1.00 85.19 70 PRO A C 1
ATOM 568 O O . PRO A 1 70 ? -8.245 2.507 36.294 1.00 85.19 70 PRO A O 1
ATOM 571 N N . THR A 1 71 ? -10.200 1.984 35.329 1.00 85.75 71 THR A N 1
ATOM 572 C CA . THR A 1 71 ? -9.674 0.847 34.559 1.00 85.75 71 THR A CA 1
ATOM 573 C C . THR A 1 71 ? -9.739 1.180 33.078 1.00 85.75 71 THR A C 1
ATOM 575 O O . THR A 1 71 ? -10.808 1.498 32.565 1.00 85.75 71 THR A O 1
ATOM 578 N N . LEU A 1 72 ? -8.614 1.079 32.372 1.00 84.81 72 LEU A N 1
ATOM 579 C CA . LEU A 1 72 ? -8.597 1.240 30.921 1.00 84.81 72 LEU A CA 1
ATOM 580 C C . LEU A 1 72 ? -8.781 -0.108 30.239 1.00 84.81 72 LEU A C 1
ATOM 582 O O . LEU A 1 72 ? -8.061 -1.063 30.530 1.00 84.81 72 LEU A O 1
ATOM 586 N N . GLN A 1 73 ? -9.705 -0.178 29.289 1.00 83.00 73 GLN A N 1
ATOM 587 C CA . GLN A 1 73 ? -9.744 -1.249 28.308 1.00 83.00 73 GLN A CA 1
ATOM 588 C C . GLN A 1 73 ? -9.048 -0.757 27.047 1.00 83.00 73 GLN A C 1
ATOM 590 O O . GLN A 1 73 ? -9.579 0.070 26.315 1.00 83.00 73 GLN A O 1
ATOM 595 N N . VAL A 1 74 ? -7.847 -1.262 26.799 1.00 80.06 74 VAL A N 1
ATOM 596 C CA . VAL A 1 74 ? -7.022 -0.829 25.673 1.00 80.06 74 VAL A CA 1
ATOM 597 C C . VAL A 1 74 ? -6.920 -1.975 24.683 1.00 80.06 74 VAL A C 1
ATOM 599 O O . VAL A 1 74 ? -6.841 -3.146 25.064 1.00 80.06 74 VAL A O 1
ATOM 602 N N . THR A 1 75 ? -6.958 -1.643 23.400 1.00 74.31 75 THR A N 1
A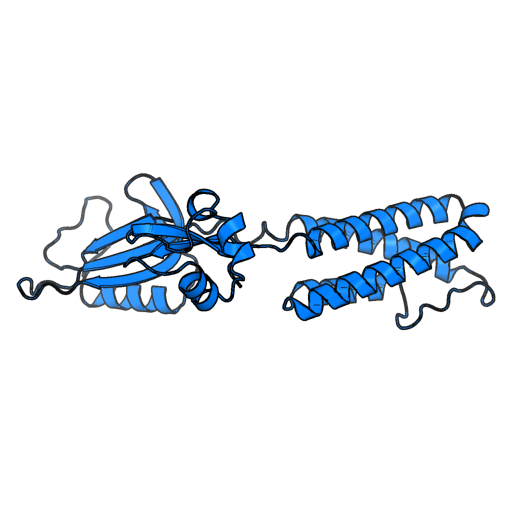TOM 603 C CA . THR A 1 75 ? -6.773 -2.600 22.321 1.00 74.31 75 THR A CA 1
ATOM 604 C C . THR A 1 75 ? -5.511 -2.268 21.555 1.00 74.31 75 THR A C 1
ATOM 606 O O . THR A 1 75 ? -5.369 -1.176 21.006 1.00 74.31 75 THR A O 1
ATOM 609 N N . TRP A 1 76 ? -4.607 -3.240 21.491 1.00 71.06 76 TRP A N 1
ATOM 610 C CA . TRP A 1 76 ? -3.342 -3.112 20.789 1.00 71.06 76 TRP A CA 1
ATOM 611 C C . TRP A 1 76 ? -3.378 -3.852 19.466 1.00 71.06 76 TRP A C 1
ATOM 613 O O . TRP A 1 76 ? -3.903 -4.968 19.340 1.00 71.06 76 TRP A O 1
ATOM 623 N N . ILE A 1 77 ? -2.750 -3.232 18.478 1.00 66.00 77 ILE A N 1
ATOM 624 C CA . ILE A 1 77 ? -2.362 -3.870 17.233 1.00 66.00 77 ILE A CA 1
ATOM 625 C C . ILE A 1 77 ? -0.863 -4.123 17.336 1.00 66.00 77 ILE A C 1
ATOM 627 O O . ILE A 1 77 ? -0.082 -3.199 17.542 1.00 66.00 77 ILE A O 1
ATOM 631 N N . GLU A 1 78 ? -0.480 -5.393 17.234 1.00 57.78 78 GLU A N 1
ATOM 632 C CA . GLU A 1 78 ? 0.921 -5.781 17.110 1.00 57.78 78 GLU A CA 1
ATOM 633 C C . GLU A 1 78 ? 1.477 -5.118 15.854 1.00 57.78 78 GLU A C 1
ATOM 635 O O . GLU A 1 78 ? 0.936 -5.299 14.758 1.00 57.78 78 GLU A O 1
ATOM 640 N N . THR A 1 79 ? 2.508 -4.303 16.034 1.00 49.94 79 THR A N 1
ATOM 641 C CA . THR A 1 79 ? 3.226 -3.722 14.916 1.00 49.94 79 THR A CA 1
ATOM 642 C C . THR A 1 79 ? 4.135 -4.813 14.387 1.00 49.94 79 THR A C 1
ATOM 644 O O . THR A 1 79 ? 5.125 -5.200 15.006 1.00 49.94 79 THR A O 1
ATOM 647 N N . VAL A 1 80 ? 3.770 -5.354 13.227 1.00 45.81 80 VAL A N 1
ATOM 648 C CA . VAL A 1 80 ? 4.769 -5.980 12.365 1.00 45.81 80 VAL A CA 1
ATOM 649 C C . VAL A 1 80 ? 5.749 -4.861 12.052 1.00 45.81 80 VAL A C 1
ATOM 651 O O . VAL A 1 80 ? 5.286 -3.815 11.609 1.00 45.81 80 VAL A O 1
ATOM 654 N N . GLU A 1 81 ? 7.037 -5.048 12.363 1.00 40.56 81 GLU A N 1
ATOM 655 C CA . GLU A 1 81 ? 8.099 -4.072 12.086 1.00 40.56 81 GLU A CA 1
ATOM 656 C C . GLU A 1 81 ? 7.788 -3.293 10.807 1.00 40.56 81 GLU A C 1
ATOM 658 O O . GLU A 1 81 ? 7.714 -3.876 9.714 1.00 40.56 81 GLU A O 1
ATOM 663 N N . ASP A 1 82 ? 7.558 -1.990 10.979 1.00 38.91 82 ASP A N 1
ATOM 664 C CA . ASP A 1 82 ? 7.457 -1.040 9.886 1.00 38.91 82 ASP A CA 1
ATOM 665 C C . ASP A 1 82 ? 8.636 -1.290 8.941 1.00 38.91 82 ASP A C 1
ATOM 667 O O . ASP A 1 82 ? 9.801 -1.152 9.313 1.00 38.91 82 ASP A O 1
ATOM 671 N N . GLY A 1 83 ? 8.324 -1.744 7.726 1.00 38.88 83 GLY A N 1
ATOM 672 C CA . GLY A 1 83 ? 9.328 -2.010 6.696 1.00 38.88 83 GLY A CA 1
ATOM 673 C C . GLY A 1 83 ? 9.012 -3.140 5.719 1.00 38.88 83 GLY A C 1
ATOM 674 O O . GLY A 1 83 ? 9.611 -3.189 4.646 1.00 38.88 83 GLY A O 1
ATOM 675 N N . LYS A 1 84 ? 8.061 -4.042 6.002 1.00 35.97 84 LYS A N 1
ATOM 676 C CA . LYS A 1 84 ? 7.814 -5.199 5.108 1.00 35.97 84 LYS A CA 1
ATOM 677 C C . LYS A 1 84 ? 6.671 -5.056 4.104 1.00 35.97 84 LYS A C 1
ATOM 679 O O . LYS A 1 84 ? 6.488 -5.960 3.296 1.00 35.97 84 LYS A O 1
ATOM 684 N N . ALA A 1 85 ? 5.986 -3.914 4.056 1.00 39.91 85 ALA A N 1
ATOM 685 C CA . ALA A 1 85 ? 5.143 -3.576 2.904 1.00 39.91 85 ALA A CA 1
ATOM 686 C C . ALA A 1 85 ? 5.963 -3.080 1.690 1.00 39.91 85 ALA A C 1
ATOM 688 O O . ALA A 1 85 ? 5.482 -3.131 0.563 1.00 39.91 85 ALA A O 1
ATOM 689 N N . PHE A 1 86 ? 7.221 -2.665 1.898 1.00 37.81 86 PHE A N 1
ATOM 690 C CA . PHE A 1 86 ? 8.079 -2.069 0.859 1.00 37.81 86 PHE A CA 1
ATOM 691 C C . PHE A 1 86 ? 9.398 -2.815 0.614 1.00 37.81 86 PHE A C 1
ATOM 693 O O . PHE A 1 86 ? 10.165 -2.432 -0.269 1.00 37.81 86 PHE A O 1
ATOM 700 N N . ALA A 1 87 ? 9.654 -3.914 1.330 1.00 38.47 87 ALA A N 1
ATOM 701 C CA . ALA A 1 87 ? 10.869 -4.713 1.163 1.00 38.47 87 ALA A CA 1
ATOM 702 C C . ALA A 1 87 ? 11.028 -5.310 -0.254 1.00 38.47 87 ALA A C 1
ATOM 704 O O . ALA A 1 87 ? 12.150 -5.599 -0.656 1.00 38.47 87 ALA A O 1
ATOM 705 N N . GLY A 1 88 ? 9.937 -5.457 -1.021 1.00 45.59 88 GLY A N 1
ATOM 706 C CA . GLY A 1 88 ? 9.992 -5.863 -2.434 1.00 45.59 88 GLY A CA 1
ATOM 707 C C . GLY A 1 88 ? 10.258 -4.707 -3.408 1.00 45.59 88 GLY A C 1
ATOM 708 O O . GLY A 1 88 ? 10.962 -4.884 -4.394 1.00 45.59 88 GLY A O 1
ATOM 709 N N . LEU A 1 89 ? 9.771 -3.496 -3.111 1.00 51.91 89 LEU A N 1
ATOM 710 C CA . LEU A 1 89 ? 9.987 -2.325 -3.968 1.00 51.91 89 LEU A CA 1
ATOM 711 C C . LEU A 1 89 ? 11.431 -1.828 -3.895 1.00 51.91 89 LEU A C 1
ATOM 713 O O . LEU A 1 89 ? 11.973 -1.430 -4.914 1.00 51.91 89 LEU A O 1
ATOM 717 N N . ALA A 1 90 ? 12.079 -1.873 -2.728 1.00 58.06 90 ALA A N 1
ATOM 718 C CA . ALA A 1 90 ? 13.464 -1.411 -2.593 1.00 58.06 90 ALA A CA 1
ATOM 719 C C . ALA A 1 90 ? 14.443 -2.208 -3.478 1.00 58.06 90 ALA A C 1
ATOM 721 O O . ALA A 1 90 ? 15.312 -1.617 -4.122 1.00 58.06 90 ALA A O 1
ATOM 722 N N . SER A 1 91 ? 14.280 -3.535 -3.555 1.00 63.50 91 SER A N 1
ATOM 723 C CA . SER A 1 91 ? 15.053 -4.368 -4.482 1.00 63.50 91 SER A CA 1
ATOM 724 C C . SER A 1 91 ? 14.685 -4.094 -5.937 1.00 63.50 91 SER A C 1
ATOM 726 O O . SER A 1 91 ? 15.577 -3.995 -6.775 1.00 63.50 91 SER A O 1
ATOM 728 N N . ASP A 1 92 ? 13.399 -3.911 -6.235 1.00 66.50 92 ASP A N 1
ATOM 729 C CA . ASP A 1 92 ? 12.930 -3.669 -7.600 1.00 66.50 92 ASP A CA 1
ATOM 730 C C . ASP A 1 92 ? 13.399 -2.306 -8.129 1.00 66.50 92 ASP A C 1
ATOM 732 O O . ASP A 1 92 ? 13.860 -2.215 -9.265 1.00 66.50 92 ASP A O 1
ATOM 736 N N . PHE A 1 93 ? 13.391 -1.269 -7.286 1.00 72.00 93 PHE A N 1
ATOM 737 C CA . PHE A 1 93 ? 13.969 0.044 -7.572 1.00 72.00 93 PHE A CA 1
ATOM 738 C C . PHE A 1 93 ? 15.481 -0.032 -7.765 1.00 72.00 93 PHE A C 1
ATOM 740 O O . PHE A 1 93 ? 15.996 0.599 -8.682 1.00 72.00 93 PHE A O 1
ATOM 747 N N . ALA A 1 94 ? 16.202 -0.807 -6.951 1.00 75.06 94 ALA A N 1
ATOM 74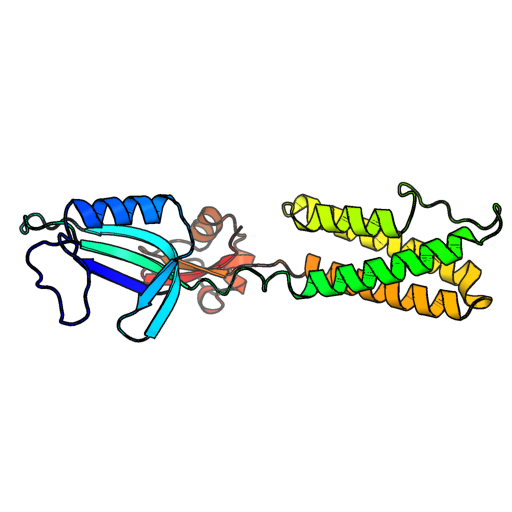8 C CA . ALA A 1 94 ? 17.645 -0.973 -7.114 1.00 75.06 94 ALA A CA 1
ATOM 749 C C . ALA A 1 94 ? 17.996 -1.664 -8.445 1.00 75.06 94 ALA A C 1
ATOM 751 O O . ALA A 1 94 ? 18.910 -1.230 -9.149 1.00 75.06 94 ALA A O 1
ATOM 752 N N . ILE A 1 95 ? 17.240 -2.701 -8.824 1.00 75.69 95 ILE A N 1
ATOM 753 C CA . ILE A 1 95 ? 17.408 -3.400 -10.105 1.00 75.69 95 ILE A CA 1
ATOM 754 C C . ILE A 1 95 ? 17.034 -2.472 -11.270 1.00 75.69 95 ILE A C 1
ATOM 756 O O . ILE A 1 95 ? 17.793 -2.369 -12.236 1.00 75.69 95 ILE A O 1
ATOM 760 N N . ALA A 1 96 ? 15.906 -1.760 -11.172 1.00 77.94 96 ALA A N 1
ATOM 761 C CA . ALA A 1 96 ? 15.459 -0.809 -12.186 1.00 77.94 96 ALA A CA 1
ATOM 762 C C . ALA A 1 96 ? 16.449 0.351 -12.360 1.00 77.94 96 ALA A C 1
ATOM 764 O O . ALA A 1 96 ? 16.763 0.710 -13.489 1.00 77.94 96 ALA A O 1
ATOM 765 N N . ALA A 1 97 ? 16.991 0.895 -11.268 1.00 83.00 97 ALA A N 1
ATOM 766 C CA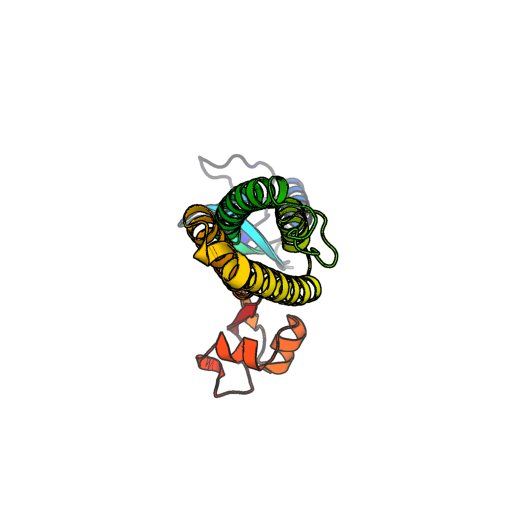 . ALA A 1 97 ? 17.970 1.978 -11.292 1.00 83.00 97 ALA A CA 1
ATOM 767 C C . ALA A 1 97 ? 19.290 1.537 -11.933 1.00 83.00 97 ALA A C 1
ATOM 769 O O . ALA A 1 97 ? 19.838 2.258 -12.761 1.00 83.00 97 ALA A O 1
ATOM 770 N N . SER A 1 98 ? 19.779 0.337 -11.604 1.00 81.12 98 SER A N 1
ATOM 771 C CA . SER A 1 98 ? 20.978 -0.213 -12.246 1.00 81.12 98 SER A CA 1
ATOM 772 C C . SER A 1 98 ? 20.768 -0.406 -13.749 1.00 81.12 98 SER A C 1
ATOM 774 O O . SER A 1 98 ? 21.602 0.016 -14.543 1.00 81.12 98 SER A O 1
ATOM 776 N N . ALA A 1 99 ? 19.644 -1.005 -14.151 1.00 81.00 99 ALA A N 1
ATOM 777 C CA . ALA A 1 99 ? 19.353 -1.242 -15.562 1.00 81.00 99 ALA A CA 1
ATOM 778 C C . ALA A 1 99 ? 19.069 0.064 -16.332 1.00 81.00 99 ALA A C 1
ATOM 780 O O . ALA A 1 99 ? 19.374 0.155 -17.519 1.00 81.00 99 ALA A O 1
ATOM 781 N N . ALA A 1 100 ? 18.528 1.085 -15.663 1.00 84.12 100 ALA A N 1
ATOM 782 C CA . ALA A 1 100 ? 18.340 2.419 -16.222 1.00 84.12 100 ALA A CA 1
ATOM 783 C C . ALA A 1 100 ? 19.675 3.107 -16.533 1.00 84.12 100 ALA A C 1
ATOM 785 O O . ALA A 1 100 ? 19.835 3.634 -17.629 1.00 84.12 100 ALA A O 1
ATOM 786 N N . ILE A 1 101 ? 20.650 3.034 -15.618 1.00 85.94 101 ILE A N 1
ATOM 787 C CA . ILE A 1 101 ? 22.007 3.559 -15.841 1.00 85.94 101 ILE A CA 1
ATOM 788 C C . ILE A 1 101 ? 22.650 2.877 -17.053 1.00 85.94 101 ILE A C 1
ATOM 790 O O . ILE A 1 101 ? 23.238 3.540 -17.908 1.00 85.94 101 ILE A O 1
ATOM 794 N N . ASP A 1 102 ? 22.514 1.555 -17.157 1.00 83.81 102 ASP A N 1
ATOM 795 C CA . ASP A 1 102 ? 23.044 0.798 -18.290 1.00 83.81 102 ASP A CA 1
ATOM 796 C C . ASP A 1 102 ? 22.374 1.210 -19.615 1.00 83.81 102 ASP A C 1
ATOM 798 O O . ASP A 1 102 ? 23.058 1.377 -20.627 1.00 83.81 102 ASP A O 1
ATOM 802 N N . LEU A 1 103 ? 21.053 1.432 -19.620 1.00 83.62 103 LEU A N 1
ATOM 803 C CA . LEU A 1 103 ? 20.331 1.940 -20.792 1.00 83.62 103 LEU A CA 1
ATOM 804 C C . LEU A 1 103 ? 20.760 3.361 -21.164 1.00 83.62 103 LEU A C 1
ATOM 806 O O . LEU A 1 103 ? 20.975 3.630 -22.345 1.00 83.62 103 LEU A O 1
ATOM 810 N N . ASP A 1 104 ? 20.930 4.248 -20.185 1.00 86.62 104 ASP A N 1
ATOM 811 C CA . ASP A 1 104 ? 21.372 5.627 -20.407 1.00 86.62 104 ASP A CA 1
ATOM 812 C C . ASP A 1 104 ? 22.779 5.674 -21.007 1.00 86.62 104 ASP A C 1
ATOM 814 O O . ASP A 1 104 ? 23.029 6.428 -21.948 1.00 86.62 104 ASP A O 1
ATOM 818 N N . ASN A 1 105 ? 23.685 4.812 -20.537 1.00 86.38 105 ASN A N 1
ATOM 819 C CA . ASN A 1 105 ? 25.023 4.672 -21.109 1.00 86.38 105 ASN A CA 1
ATOM 820 C C . ASN A 1 105 ? 24.967 4.214 -22.573 1.00 86.38 105 ASN A C 1
ATOM 822 O O . ASN A 1 105 ? 25.693 4.749 -23.414 1.00 86.38 105 ASN A O 1
ATOM 826 N N . ILE A 1 106 ? 24.089 3.258 -22.900 1.00 80.69 106 ILE A N 1
ATOM 827 C CA . ILE A 1 106 ? 23.927 2.777 -24.278 1.00 80.69 106 ILE A CA 1
ATOM 828 C C . ILE A 1 106 ? 23.286 3.853 -25.162 1.00 80.69 106 ILE A C 1
ATOM 830 O O . ILE A 1 106 ? 23.732 4.059 -26.286 1.00 80.69 106 ILE A O 1
ATOM 834 N N . VAL A 1 107 ? 22.284 4.584 -24.672 1.00 80.88 107 VAL A N 1
ATOM 835 C CA . VAL A 1 107 ? 21.663 5.692 -25.416 1.00 80.88 107 VAL A CA 1
ATOM 836 C C . VAL A 1 107 ? 22.632 6.862 -25.605 1.00 80.88 107 VAL A C 1
ATOM 838 O O . VAL A 1 107 ? 22.647 7.493 -26.665 1.00 80.88 107 VAL A O 1
ATOM 841 N N . GLY A 1 108 ? 23.489 7.127 -24.618 1.00 81.56 108 GLY A N 1
ATOM 842 C CA . GLY A 1 108 ? 24.499 8.182 -24.659 1.00 81.56 108 GLY A CA 1
ATOM 843 C C . GLY A 1 108 ? 25.500 8.021 -25.805 1.00 81.56 108 GLY A C 1
ATOM 844 O O . GLY A 1 108 ? 25.906 9.024 -26.397 1.00 81.56 108 GLY A O 1
ATOM 845 N N . ILE A 1 109 ? 25.831 6.776 -26.165 1.00 81.44 109 ILE A N 1
ATOM 846 C CA . ILE A 1 109 ? 26.758 6.445 -27.260 1.00 81.44 109 ILE A CA 1
ATOM 847 C C . ILE A 1 109 ? 26.082 6.330 -28.636 1.00 81.44 109 ILE A C 1
ATOM 849 O O . ILE A 1 109 ? 26.777 6.138 -29.636 1.00 81.44 109 ILE A O 1
ATOM 853 N N . LEU A 1 110 ? 24.750 6.449 -28.722 1.00 74.94 110 LEU A N 1
ATOM 854 C CA . LEU A 1 110 ? 24.043 6.385 -30.003 1.00 74.94 110 LEU A CA 1
ATOM 855 C C . LEU A 1 110 ? 24.281 7.647 -30.854 1.00 74.94 110 LEU A C 1
ATOM 857 O O . LEU A 1 110 ? 24.341 8.764 -30.322 1.00 74.94 110 LEU A O 1
ATOM 861 N N . PRO A 1 111 ? 24.339 7.507 -32.194 1.00 77.44 111 PRO A N 1
ATOM 862 C CA . PRO A 1 111 ? 24.349 8.643 -33.108 1.00 77.44 111 PRO A CA 1
ATOM 863 C C . PRO A 1 111 ? 23.123 9.557 -32.905 1.00 77.44 111 PRO A C 1
ATOM 865 O O . PRO A 1 111 ? 22.042 9.060 -32.595 1.00 77.44 111 PRO A O 1
ATOM 868 N N . PRO A 1 112 ? 23.217 10.878 -33.151 1.00 75.06 112 PRO A N 1
ATOM 869 C CA . PRO A 1 112 ? 22.107 11.813 -32.921 1.00 75.06 112 PRO A CA 1
ATOM 870 C C . PRO A 1 112 ? 20.806 11.454 -33.655 1.00 75.06 112 PRO A C 1
ATOM 872 O O . PRO A 1 112 ? 19.733 11.576 -33.082 1.00 75.06 112 PRO A O 1
ATOM 875 N N . ALA A 1 113 ? 20.898 10.944 -34.889 1.00 72.25 113 ALA A N 1
ATOM 876 C CA . ALA A 1 113 ? 19.744 10.507 -35.692 1.00 72.25 113 ALA A CA 1
ATOM 877 C C . ALA A 1 113 ? 19.040 9.248 -35.146 1.00 72.25 113 ALA A C 1
ATOM 879 O O . ALA A 1 113 ? 18.005 8.832 -35.654 1.00 72.25 113 ALA A O 1
ATOM 880 N N . GLN A 1 114 ? 19.658 8.615 -34.156 1.00 66.19 114 GLN A N 1
ATOM 881 C CA . GLN A 1 114 ? 19.314 7.318 -33.603 1.00 66.19 114 GLN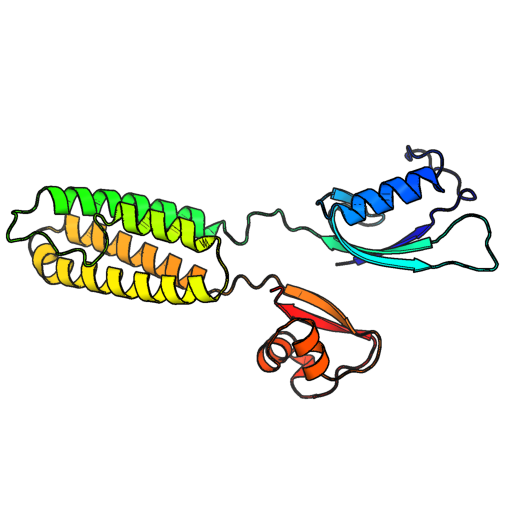 A CA 1
ATOM 882 C C . GLN A 1 114 ? 18.904 7.416 -32.125 1.00 66.19 114 GLN A C 1
ATOM 884 O O . GLN A 1 114 ? 18.397 6.448 -31.553 1.00 66.19 114 GLN A O 1
ATOM 889 N N . LYS A 1 115 ? 19.075 8.587 -31.504 1.00 70.81 115 LYS A N 1
ATOM 890 C CA . LYS A 1 115 ? 18.663 8.802 -30.122 1.00 70.81 115 LYS A CA 1
ATOM 891 C C . LYS A 1 115 ? 17.132 8.779 -30.020 1.00 70.81 115 LYS A C 1
ATOM 893 O O . LYS A 1 115 ? 16.472 9.464 -30.801 1.00 70.81 115 LYS A O 1
ATOM 898 N N . PRO A 1 116 ? 16.563 7.998 -29.087 1.00 67.62 116 PRO A N 1
ATOM 899 C CA . PRO A 1 116 ? 15.137 8.060 -28.807 1.00 67.62 116 PRO A CA 1
ATOM 900 C C . PRO A 1 116 ? 14.750 9.450 -28.312 1.00 67.62 116 PRO A C 1
ATOM 902 O O . PRO A 1 116 ? 15.443 10.026 -27.477 1.00 67.62 116 PRO A O 1
ATOM 905 N N . ASP A 1 117 ? 13.607 9.940 -28.777 1.00 72.50 117 ASP A N 1
ATOM 906 C CA . ASP A 1 117 ? 12.904 11.030 -28.108 1.00 72.50 117 ASP A CA 1
ATOM 907 C C . ASP A 1 117 ? 12.220 10.462 -26.861 1.00 72.50 117 ASP A C 1
ATOM 909 O O . ASP A 1 117 ? 11.322 9.628 -26.973 1.00 72.50 117 ASP A O 1
ATOM 913 N N . LEU A 1 118 ? 12.694 10.854 -25.679 1.00 68.56 118 LEU A N 1
ATOM 914 C CA . LEU A 1 118 ? 12.257 10.332 -24.384 1.00 68.56 118 LEU A CA 1
ATOM 915 C C . LEU A 1 118 ? 10.971 10.996 -23.846 1.00 68.56 118 LEU A C 1
ATOM 917 O O . LEU A 1 118 ? 10.660 10.840 -22.674 1.00 68.56 118 LEU A O 1
ATOM 921 N N . GLU A 1 119 ? 10.198 11.700 -24.690 1.00 63.91 119 GLU A N 1
ATOM 922 C CA . GLU A 1 119 ? 8.808 12.151 -24.447 1.00 63.91 119 GLU A CA 1
ATOM 923 C C . GLU A 1 119 ? 8.489 12.539 -22.979 1.00 63.91 119 GLU A C 1
ATOM 925 O O . GLU A 1 119 ? 7.535 12.052 -22.363 1.00 63.91 119 GLU A O 1
ATOM 930 N N . GLY A 1 120 ? 9.283 13.454 -22.410 1.00 63.94 120 GLY A N 1
ATOM 931 C CA . GLY A 1 120 ? 9.030 14.043 -21.089 1.00 63.94 120 GLY A CA 1
ATOM 932 C C . GLY A 1 120 ? 9.897 13.538 -19.931 1.00 63.94 120 GLY A C 1
ATOM 933 O O . GLY A 1 120 ? 9.596 13.886 -18.793 1.00 63.94 120 GLY A O 1
ATOM 934 N N . PHE A 1 121 ? 10.950 12.763 -20.197 1.00 71.19 121 PHE A N 1
ATOM 935 C CA . PHE A 1 121 ? 12.062 12.520 -19.267 1.00 71.19 121 PHE A CA 1
ATOM 936 C C . PHE A 1 121 ? 13.403 12.673 -20.003 1.00 71.19 121 PHE A C 1
ATOM 938 O O . PHE A 1 121 ? 13.490 12.383 -21.193 1.00 71.19 121 PHE A O 1
ATOM 945 N N . GLU A 1 122 ? 14.449 13.156 -19.331 1.00 78.75 122 GLU A N 1
ATOM 946 C CA . GLU A 1 122 ? 15.781 13.351 -19.924 1.00 78.75 122 GLU A CA 1
ATOM 947 C C . GLU A 1 122 ? 16.585 12.042 -19.966 1.00 78.75 122 GLU A C 1
ATOM 949 O O . GLU A 1 122 ? 17.471 11.881 -20.806 1.00 78.75 122 GLU A O 1
ATOM 954 N N . SER A 1 123 ? 16.280 11.094 -19.071 1.00 84.94 123 SER A N 1
ATOM 955 C CA . SER A 1 123 ? 16.964 9.796 -18.967 1.00 84.94 123 SER A CA 1
ATOM 956 C C . SER A 1 123 ? 16.098 8.720 -18.302 1.00 84.94 123 SER A C 1
ATOM 958 O O . SER A 1 123 ? 15.171 9.022 -17.544 1.00 84.94 123 SER A O 1
ATOM 960 N N . PHE A 1 124 ? 16.416 7.443 -18.533 1.00 83.75 124 PHE A N 1
ATOM 961 C CA . PHE A 1 124 ? 15.762 6.335 -17.831 1.00 83.75 124 PHE A CA 1
ATOM 962 C C . PHE A 1 124 ? 16.045 6.393 -16.323 1.00 83.75 124 PHE A C 1
ATOM 964 O O . PHE A 1 124 ? 15.178 6.044 -15.520 1.00 83.75 124 PHE A O 1
ATOM 971 N N . SER A 1 125 ? 17.229 6.864 -15.918 1.00 85.12 125 SER A N 1
ATOM 972 C CA . SER A 1 125 ? 17.594 7.022 -14.506 1.00 85.12 125 SER A CA 1
ATOM 973 C C . SER A 1 125 ? 16.764 8.092 -13.799 1.00 85.12 125 SER A C 1
ATOM 975 O O . SER A 1 125 ? 16.367 7.896 -12.650 1.00 85.12 125 SER A O 1
ATOM 977 N N . GLU A 1 126 ? 16.487 9.215 -14.463 1.00 84.81 126 GLU A N 1
ATOM 978 C CA . GLU A 1 126 ? 15.584 10.250 -13.945 1.00 84.81 126 GLU A CA 1
ATOM 979 C C . GLU A 1 126 ? 14.173 9.691 -13.758 1.00 84.81 126 GLU A C 1
ATOM 981 O O . GLU A 1 126 ? 13.587 9.830 -12.687 1.00 84.81 126 GLU A O 1
ATOM 986 N N . PHE A 1 127 ? 13.673 8.953 -14.748 1.00 83.06 127 PHE A N 1
ATOM 987 C CA . PHE A 1 127 ? 12.359 8.326 -14.675 1.00 83.06 127 PHE A CA 1
ATOM 988 C C . PHE A 1 127 ? 12.207 7.366 -13.478 1.00 83.06 127 PHE A C 1
ATOM 990 O O . PHE A 1 127 ? 11.179 7.381 -12.795 1.00 83.06 127 PHE A O 1
ATOM 997 N N . VAL A 1 128 ? 13.226 6.549 -13.179 1.00 79.94 128 VAL A N 1
ATOM 998 C CA . VAL A 1 128 ? 13.202 5.646 -12.011 1.00 79.94 128 VAL A CA 1
ATOM 999 C C . VAL A 1 128 ? 13.208 6.428 -10.690 1.00 79.94 128 VAL A C 1
ATOM 1001 O O . VAL A 1 128 ? 12.496 6.049 -9.758 1.00 79.94 128 VAL A O 1
ATOM 1004 N N . ARG A 1 129 ? 13.951 7.540 -10.603 1.00 80.81 129 ARG A N 1
ATOM 1005 C CA . ARG A 1 129 ? 13.966 8.412 -9.410 1.00 80.81 129 ARG A CA 1
ATOM 1006 C C . ARG A 1 129 ? 12.619 9.099 -9.190 1.00 80.81 129 ARG A C 1
ATOM 1008 O O . ARG A 1 129 ? 12.125 9.127 -8.064 1.00 80.81 129 ARG A O 1
ATOM 1015 N N . ASP A 1 130 ? 11.997 9.577 -10.262 1.00 76.00 130 ASP A N 1
ATOM 1016 C CA . ASP A 1 130 ? 10.652 10.156 -10.230 1.00 76.00 130 ASP A CA 1
ATOM 1017 C C . ASP A 1 130 ? 9.608 9.141 -9.753 1.00 76.00 130 ASP A C 1
ATOM 1019 O O . ASP A 1 130 ? 8.713 9.471 -8.975 1.00 76.00 130 ASP A O 1
ATOM 1023 N N . LEU A 1 131 ? 9.728 7.880 -10.177 1.00 72.31 131 LEU A N 1
ATOM 1024 C CA . LEU A 1 131 ? 8.862 6.802 -9.700 1.00 72.31 131 LEU A CA 1
ATOM 1025 C C . LEU A 1 131 ? 9.067 6.491 -8.218 1.00 72.31 131 LEU A C 1
ATOM 1027 O O . LEU A 1 131 ? 8.087 6.214 -7.524 1.00 72.31 131 LEU A O 1
ATOM 1031 N N . GLN A 1 132 ? 10.305 6.559 -7.728 1.00 68.69 132 GLN A N 1
ATOM 1032 C CA . GLN A 1 132 ? 10.608 6.353 -6.314 1.00 68.69 132 GLN A CA 1
ATOM 1033 C C . GLN A 1 132 ? 9.922 7.411 -5.441 1.00 68.69 132 GLN A C 1
ATOM 1035 O O . GLN A 1 132 ? 9.332 7.063 -4.424 1.00 68.69 132 GLN A O 1
ATOM 1040 N N . ALA A 1 133 ? 9.889 8.670 -5.888 1.00 65.31 133 ALA A N 1
ATOM 1041 C CA . ALA A 1 133 ? 9.181 9.749 -5.194 1.00 65.31 133 ALA A CA 1
ATOM 1042 C C . ALA A 1 133 ? 7.643 9.601 -5.220 1.00 65.31 133 ALA A C 1
ATOM 1044 O O . ALA A 1 133 ? 6.949 10.102 -4.336 1.00 65.31 133 ALA A O 1
ATOM 1045 N N . VAL A 1 134 ? 7.086 8.913 -6.224 1.00 60.97 134 VAL A N 1
ATOM 1046 C CA . VAL A 1 134 ? 5.637 8.657 -6.334 1.00 60.97 134 VAL A CA 1
ATOM 1047 C C . VAL A 1 134 ? 5.182 7.477 -5.464 1.00 60.97 134 VAL A C 1
ATOM 1049 O O . VAL A 1 134 ? 4.010 7.424 -5.083 1.00 60.97 134 VAL A O 1
ATOM 1052 N N . GLY A 1 135 ? 6.092 6.566 -5.102 1.00 50.66 135 GLY A N 1
ATOM 1053 C CA . GLY A 1 135 ? 5.820 5.435 -4.205 1.00 50.66 135 GLY A CA 1
ATOM 1054 C C . GLY A 1 135 ? 5.243 5.842 -2.841 1.00 50.66 135 GLY A C 1
ATOM 1055 O O . GLY A 1 135 ? 4.467 5.082 -2.258 1.00 50.66 135 GLY A O 1
ATOM 1056 N N . ASP A 1 136 ? 5.528 7.071 -2.405 1.00 50.12 136 ASP A N 1
ATOM 1057 C CA . ASP A 1 136 ? 5.125 7.625 -1.109 1.00 50.12 136 ASP A CA 1
ATOM 1058 C C . ASP A 1 136 ? 3.740 8.316 -1.117 1.00 50.12 136 ASP A C 1
ATOM 1060 O O . ASP A 1 136 ? 3.273 8.777 -0.075 1.00 50.12 136 ASP A O 1
ATOM 1064 N N . GLN A 1 137 ? 3.045 8.406 -2.264 1.00 44.84 137 GLN A N 1
ATOM 1065 C CA . GLN A 1 137 ? 1.774 9.146 -2.387 1.00 44.84 137 GLN A CA 1
ATOM 1066 C C . GLN A 1 137 ? 0.522 8.281 -2.674 1.00 44.84 137 GLN A C 1
ATOM 1068 O O . GLN A 1 137 ? 0.575 7.209 -3.275 1.00 44.84 137 GLN A O 1
ATOM 1073 N N . ILE A 1 138 ? -0.629 8.815 -2.229 1.00 49.62 138 ILE A N 1
ATOM 1074 C CA . ILE A 1 138 ? -2.029 8.321 -2.277 1.00 49.62 138 ILE A CA 1
ATOM 1075 C C . ILE A 1 138 ? -2.415 7.602 -3.598 1.00 49.62 138 ILE A C 1
ATOM 1077 O O . ILE A 1 138 ? -1.893 7.909 -4.665 1.00 49.62 138 ILE A O 1
ATOM 1081 N N . ASP A 1 139 ? -3.427 6.720 -3.557 1.00 50.88 139 ASP A N 1
ATOM 1082 C CA . ASP A 1 139 ? -4.010 5.919 -4.662 1.00 50.88 139 ASP A CA 1
ATOM 1083 C C . ASP A 1 139 ? -4.120 6.589 -6.059 1.00 50.88 139 ASP A C 1
ATOM 1085 O O . ASP A 1 139 ? -3.955 5.919 -7.084 1.00 50.88 139 ASP A O 1
ATOM 1089 N N . LEU A 1 140 ? -4.364 7.904 -6.153 1.00 44.94 140 LEU A N 1
ATOM 1090 C CA . LEU A 1 140 ? -4.428 8.619 -7.440 1.00 44.94 140 LEU A CA 1
ATOM 1091 C C . LEU A 1 140 ? -3.044 8.797 -8.100 1.00 44.94 140 LEU A C 1
ATOM 1093 O O . LEU A 1 140 ? -2.947 8.831 -9.326 1.00 44.94 140 LEU A O 1
ATOM 1097 N N . ALA A 1 141 ? -1.975 8.891 -7.310 1.00 55.91 141 ALA A N 1
ATOM 1098 C CA . ALA A 1 141 ? -0.602 8.963 -7.802 1.00 55.91 141 ALA A CA 1
ATOM 1099 C C . ALA A 1 141 ? -0.122 7.593 -8.320 1.00 55.91 141 ALA A C 1
ATOM 1101 O O . ALA A 1 141 ? 0.555 7.524 -9.346 1.00 55.91 141 ALA A O 1
ATOM 1102 N N . ARG A 1 142 ? -0.588 6.496 -7.704 1.00 57.56 142 ARG A N 1
ATOM 1103 C CA . ARG A 1 142 ? -0.280 5.110 -8.104 1.00 57.56 142 ARG A CA 1
ATOM 1104 C C . ARG A 1 142 ? -0.817 4.744 -9.488 1.00 57.56 142 ARG A C 1
ATOM 1106 O O . ARG A 1 142 ? -0.084 4.195 -10.303 1.00 57.56 142 ARG A O 1
ATOM 1113 N N . SER A 1 143 ? -2.071 5.088 -9.795 1.00 58.56 143 SER A N 1
ATOM 1114 C CA . SER A 1 143 ? -2.648 4.816 -11.127 1.00 58.56 143 SER A CA 1
ATOM 1115 C C . SER A 1 143 ? -1.922 5.575 -12.245 1.00 58.56 143 SER A C 1
ATOM 1117 O O . SER A 1 143 ? -1.688 5.032 -13.325 1.00 58.56 143 SER A O 1
ATOM 1119 N N . LYS A 1 144 ? -1.488 6.812 -11.968 1.00 63.19 144 LYS A N 1
ATOM 1120 C CA . LYS A 1 144 ? -0.640 7.592 -12.880 1.00 63.19 144 LYS A CA 1
ATOM 1121 C C . LYS A 1 144 ? 0.759 6.990 -13.022 1.00 63.19 144 LYS A C 1
ATOM 1123 O O . LYS A 1 144 ? 1.289 7.001 -14.129 1.00 63.19 144 LYS A O 1
ATOM 1128 N N . ALA A 1 145 ? 1.338 6.454 -11.945 1.00 65.31 145 ALA A N 1
ATOM 1129 C CA . ALA A 1 145 ? 2.618 5.749 -11.984 1.00 65.31 145 ALA A CA 1
ATOM 1130 C C . ALA A 1 145 ? 2.545 4.509 -12.882 1.00 65.31 145 ALA A C 1
ATOM 1132 O O . ALA A 1 145 ? 3.371 4.366 -13.774 1.00 65.31 145 ALA A O 1
ATOM 1133 N N . VAL A 1 146 ? 1.509 3.678 -12.737 1.00 67.25 146 VAL A N 1
ATOM 1134 C CA . VAL A 1 146 ? 1.295 2.496 -13.592 1.00 67.25 146 VAL A CA 1
ATOM 1135 C C . VAL A 1 146 ? 1.194 2.883 -15.071 1.00 67.25 146 VAL A C 1
ATOM 1137 O O . VAL A 1 146 ? 1.909 2.329 -15.900 1.00 67.25 146 VAL A O 1
ATOM 1140 N N . ALA A 1 147 ? 0.403 3.906 -15.405 1.00 68.12 147 ALA A N 1
ATOM 1141 C CA . ALA A 1 147 ? 0.289 4.376 -16.788 1.00 68.12 147 ALA A CA 1
ATOM 1142 C C . ALA A 1 147 ? 1.611 4.940 -17.349 1.00 68.12 147 ALA A C 1
ATOM 1144 O O . ALA A 1 147 ? 1.870 4.843 -18.548 1.00 68.12 147 ALA A O 1
ATOM 1145 N N . LYS A 1 148 ? 2.449 5.550 -16.501 1.00 72.38 148 LYS A N 1
ATOM 1146 C CA . LYS A 1 148 ? 3.795 6.006 -16.876 1.00 72.38 148 LYS A CA 1
ATOM 1147 C C . LYS A 1 148 ? 4.742 4.824 -17.121 1.00 72.38 148 LYS A C 1
ATOM 1149 O O . LYS A 1 148 ? 5.473 4.842 -18.107 1.00 72.38 148 LYS A O 1
ATOM 1154 N N . ILE A 1 149 ? 4.690 3.793 -16.274 1.00 77.25 149 ILE A N 1
ATOM 1155 C CA . ILE A 1 149 ? 5.458 2.548 -16.426 1.00 77.25 149 ILE A CA 1
ATOM 1156 C C . ILE A 1 149 ? 5.139 1.879 -17.769 1.00 77.25 149 ILE A C 1
ATOM 1158 O O . ILE A 1 149 ? 6.059 1.559 -18.521 1.00 77.25 149 ILE A O 1
ATOM 1162 N N . ASP A 1 150 ? 3.857 1.751 -18.121 1.00 74.50 150 ASP A N 1
ATOM 1163 C CA . ASP A 1 150 ? 3.433 1.140 -19.388 1.00 74.50 150 ASP A CA 1
ATOM 1164 C C . ASP A 1 150 ? 3.986 1.889 -20.615 1.00 74.50 150 ASP A C 1
ATOM 1166 O O . ASP A 1 150 ? 4.433 1.267 -21.585 1.00 74.50 150 ASP A O 1
ATOM 1170 N N . ARG A 1 151 ? 4.014 3.230 -20.572 1.00 75.19 151 ARG A N 1
ATOM 1171 C CA . ARG A 1 151 ? 4.587 4.052 -21.654 1.00 75.19 151 ARG A CA 1
ATOM 1172 C C . ARG A 1 151 ? 6.081 3.810 -21.823 1.00 75.19 151 ARG A C 1
ATOM 1174 O O . ARG A 1 151 ? 6.543 3.630 -22.949 1.00 75.19 151 ARG A O 1
ATOM 1181 N N . VAL A 1 152 ? 6.822 3.767 -20.719 1.00 77.44 152 VAL A N 1
ATOM 1182 C CA . VAL A 1 152 ? 8.270 3.547 -20.754 1.00 77.44 152 VAL A CA 1
ATOM 1183 C C . VAL A 1 152 ? 8.604 2.130 -21.219 1.00 77.44 152 VAL A C 1
ATOM 1185 O O . VAL A 1 152 ? 9.492 1.961 -22.051 1.00 77.44 152 VAL A O 1
ATOM 1188 N N . ILE A 1 153 ? 7.844 1.113 -20.801 1.00 79.56 153 ILE A N 1
ATOM 1189 C CA . ILE A 1 153 ? 7.997 -0.254 -21.327 1.00 79.56 153 ILE A CA 1
ATOM 1190 C C . ILE A 1 153 ? 7.766 -0.281 -22.844 1.00 79.56 153 ILE A C 1
ATOM 1192 O O . ILE A 1 153 ? 8.565 -0.864 -23.579 1.00 79.56 153 ILE A O 1
ATOM 1196 N N . ALA A 1 154 ? 6.707 0.369 -23.338 1.00 76.50 154 ALA A N 1
ATOM 1197 C CA . ALA A 1 154 ? 6.433 0.444 -24.773 1.00 76.50 154 ALA A CA 1
ATOM 1198 C C . ALA A 1 154 ? 7.568 1.142 -25.539 1.00 76.50 154 ALA A C 1
ATOM 1200 O O . ALA A 1 154 ? 7.905 0.762 -26.660 1.00 76.50 154 ALA A O 1
ATOM 1201 N N . GLN A 1 155 ? 8.194 2.146 -24.934 1.00 77.38 155 GLN A N 1
ATOM 1202 C CA . GLN A 1 155 ? 9.320 2.854 -25.523 1.00 77.38 155 GLN A CA 1
ATOM 1203 C C . GLN A 1 155 ? 10.605 2.023 -25.565 1.00 77.38 155 GLN A C 1
ATOM 1205 O O . GLN A 1 155 ? 11.255 1.979 -26.609 1.00 77.38 155 GLN A O 1
ATOM 1210 N N . VAL A 1 156 ? 10.932 1.307 -24.488 1.00 79.75 156 VAL A N 1
ATOM 1211 C CA . VAL A 1 156 ? 12.081 0.388 -24.464 1.00 79.75 156 VAL A CA 1
ATOM 1212 C C . VAL A 1 156 ? 11.899 -0.741 -25.480 1.00 79.75 156 VAL A C 1
ATOM 1214 O O . VAL A 1 156 ? 12.850 -1.083 -26.174 1.00 79.75 156 VAL A O 1
ATOM 1217 N N . ARG A 1 157 ? 10.677 -1.255 -25.668 1.00 81.31 157 ARG A N 1
ATOM 1218 C CA . ARG A 1 157 ? 10.383 -2.254 -26.713 1.00 81.31 157 ARG A CA 1
ATOM 1219 C C . ARG A 1 157 ? 10.555 -1.701 -28.131 1.00 81.31 157 ARG A C 1
ATOM 1221 O O . ARG A 1 157 ? 11.169 -2.358 -28.962 1.00 81.31 157 ARG A O 1
ATOM 1228 N N . ARG A 1 158 ? 10.102 -0.467 -28.401 1.00 80.75 158 ARG A N 1
ATOM 1229 C CA . ARG A 1 158 ? 10.348 0.214 -29.693 1.00 80.75 158 ARG A CA 1
ATOM 1230 C C . ARG A 1 158 ? 11.846 0.379 -29.971 1.00 80.75 158 ARG A C 1
ATOM 1232 O O . ARG A 1 158 ? 12.300 0.212 -31.105 1.00 80.75 158 ARG A O 1
ATOM 1239 N N . LEU A 1 159 ? 12.618 0.684 -28.930 1.00 76.88 159 LEU A N 1
ATOM 1240 C CA . LEU A 1 159 ? 14.072 0.743 -29.011 1.00 76.88 159 LEU A CA 1
ATOM 1241 C C . LEU A 1 159 ? 14.693 -0.635 -29.246 1.00 76.88 159 LEU A C 1
ATOM 1243 O O . LEU A 1 159 ? 15.611 -0.746 -30.051 1.00 76.88 159 LEU A O 1
ATOM 1247 N N . GLU A 1 160 ? 14.187 -1.690 -28.611 1.00 76.19 160 GLU A N 1
ATOM 1248 C CA . GLU A 1 160 ? 14.654 -3.061 -28.836 1.00 76.19 160 GLU A CA 1
ATOM 1249 C C . GLU A 1 160 ? 14.396 -3.526 -30.274 1.00 76.19 160 GLU A C 1
ATOM 1251 O O . GLU A 1 160 ? 15.281 -4.111 -30.899 1.00 76.19 160 GLU A O 1
ATOM 1256 N N . ASP A 1 161 ? 13.243 -3.197 -30.850 1.00 75.88 161 ASP A N 1
ATOM 1257 C CA . ASP A 1 161 ? 12.940 -3.518 -32.248 1.00 75.88 161 ASP A CA 1
ATOM 1258 C C . ASP A 1 161 ? 13.897 -2.822 -33.230 1.00 75.88 161 ASP A C 1
ATOM 1260 O O . ASP A 1 161 ? 14.213 -3.370 -34.292 1.00 75.88 161 ASP A O 1
ATOM 1264 N N . THR A 1 162 ? 14.401 -1.644 -32.848 1.00 72.31 162 THR A N 1
ATOM 1265 C CA . THR A 1 162 ? 15.318 -0.825 -33.654 1.00 72.31 162 THR A CA 1
ATOM 1266 C C . THR A 1 162 ? 16.792 -1.213 -33.445 1.00 72.31 162 THR A C 1
ATOM 1268 O O . THR A 1 162 ? 17.542 -1.307 -34.415 1.00 72.31 162 THR A O 1
ATOM 1271 N N . TYR A 1 163 ? 17.212 -1.500 -32.204 1.00 68.69 163 TYR A N 1
ATOM 1272 C CA . TYR A 1 163 ? 18.620 -1.702 -31.805 1.00 68.69 163 TYR A CA 1
ATOM 1273 C C . TYR A 1 163 ? 18.959 -3.106 -31.303 1.00 68.69 163 TYR A C 1
ATOM 1275 O O . TYR A 1 163 ? 20.097 -3.559 -31.444 1.00 68.69 163 TYR A O 1
ATOM 1283 N N . GLY A 1 164 ? 17.992 -3.836 -30.754 1.00 61.38 164 GLY A N 1
ATOM 1284 C CA . GLY A 1 164 ? 18.183 -5.175 -30.186 1.00 61.38 164 GLY A CA 1
ATOM 1285 C C . GLY A 1 164 ? 18.530 -6.244 -31.226 1.00 61.38 164 GLY A C 1
ATOM 1286 O O . GLY A 1 164 ? 19.007 -7.320 -30.874 1.00 61.38 164 GLY A O 1
ATOM 1287 N N . ARG A 1 165 ? 18.347 -5.951 -32.521 1.00 62.03 165 ARG A N 1
ATOM 1288 C CA . ARG A 1 165 ? 18.837 -6.797 -33.625 1.00 62.03 165 ARG A CA 1
ATOM 1289 C C . ARG A 1 165 ? 20.348 -6.684 -33.845 1.00 62.03 165 ARG A C 1
ATOM 1291 O O . ARG A 1 165 ? 20.930 -7.590 -34.429 1.00 62.03 165 ARG A O 1
ATOM 1298 N N . VAL A 1 166 ? 20.964 -5.589 -33.397 1.00 61.53 166 VAL A N 1
ATOM 1299 C CA . VAL A 1 166 ? 22.367 -5.241 -33.681 1.00 61.53 166 VAL A CA 1
ATOM 1300 C C . VAL A 1 166 ? 23.241 -5.341 -32.427 1.00 61.53 166 VAL A C 1
ATOM 1302 O O . VAL A 1 166 ? 24.431 -5.622 -32.536 1.00 61.53 166 VAL A O 1
ATOM 1305 N N . ASN A 1 167 ? 22.665 -5.171 -31.233 1.00 68.25 167 ASN A N 1
ATOM 1306 C CA . ASN A 1 167 ? 23.400 -5.225 -29.974 1.00 68.25 167 ASN A CA 1
ATOM 1307 C C . ASN A 1 167 ? 22.719 -6.166 -28.966 1.00 68.25 167 ASN A C 1
ATOM 1309 O O . ASN A 1 167 ? 21.717 -5.815 -28.343 1.00 68.25 167 ASN A O 1
ATOM 1313 N N . ALA A 1 168 ? 23.292 -7.361 -28.786 1.00 70.50 168 ALA A N 1
ATOM 1314 C CA . ALA A 1 168 ? 22.813 -8.348 -27.816 1.00 70.50 168 ALA A CA 1
ATOM 1315 C C . ALA A 1 168 ? 22.852 -7.816 -26.370 1.00 70.50 168 ALA A C 1
ATOM 1317 O O . ALA A 1 168 ? 21.939 -8.089 -25.596 1.00 70.50 168 ALA A O 1
ATOM 1318 N N . GLY A 1 169 ? 23.844 -6.980 -26.037 1.00 72.44 169 GLY A N 1
ATOM 1319 C CA . GLY A 1 169 ? 23.940 -6.340 -24.724 1.00 72.44 169 GLY A CA 1
ATOM 1320 C C . GLY A 1 169 ? 22.798 -5.360 -24.459 1.00 72.44 169 GLY A C 1
ATOM 1321 O O . GLY A 1 169 ? 22.309 -5.283 -23.338 1.00 72.44 169 GLY A O 1
ATOM 1322 N N . PHE A 1 170 ? 22.301 -4.674 -25.495 1.00 76.62 170 PHE A N 1
ATOM 1323 C CA . PHE A 1 170 ? 21.118 -3.819 -25.363 1.00 76.62 170 PHE A CA 1
ATOM 1324 C C . PHE A 1 170 ? 19.869 -4.643 -25.040 1.00 76.62 170 PHE A C 1
ATOM 1326 O O . PHE A 1 170 ? 19.137 -4.299 -24.120 1.00 76.62 170 PHE A O 1
ATOM 1333 N N . ARG A 1 171 ? 19.665 -5.772 -25.732 1.00 75.88 171 ARG A N 1
ATOM 1334 C CA . ARG A 1 171 ? 18.529 -6.673 -25.483 1.00 75.88 171 ARG A CA 1
ATOM 1335 C C . ARG A 1 171 ? 18.527 -7.212 -24.049 1.00 75.88 171 ARG A C 1
ATOM 1337 O O . ARG A 1 171 ? 17.480 -7.219 -23.404 1.00 75.88 171 ARG A O 1
ATOM 1344 N N . ASP A 1 172 ? 19.676 -7.643 -23.538 1.00 78.62 172 ASP A N 1
ATOM 1345 C CA . ASP A 1 172 ? 19.771 -8.185 -22.178 1.00 78.62 172 ASP A CA 1
ATOM 1346 C C . ASP A 1 172 ? 19.469 -7.118 -21.117 1.00 78.62 172 ASP A C 1
ATOM 1348 O O . ASP A 1 172 ? 18.706 -7.371 -20.180 1.00 78.62 172 ASP A O 1
ATOM 1352 N N . THR A 1 173 ? 19.999 -5.905 -21.291 1.00 78.00 173 THR A N 1
ATOM 1353 C CA . THR A 1 173 ? 19.715 -4.775 -20.399 1.00 78.00 173 THR A CA 1
ATOM 1354 C C . THR A 1 173 ? 18.251 -4.335 -20.487 1.00 78.00 173 THR A C 1
ATOM 1356 O O . THR A 1 173 ? 17.610 -4.147 -19.452 1.00 78.00 173 THR A O 1
ATOM 1359 N N . SER A 1 174 ? 17.673 -4.249 -21.690 1.00 80.31 174 SER A N 1
ATOM 1360 C CA . SER A 1 174 ? 16.252 -3.937 -21.895 1.00 80.31 174 SER A CA 1
ATOM 1361 C C . SER A 1 174 ? 15.336 -4.964 -21.231 1.00 80.31 174 SER A C 1
ATOM 1363 O O . SER A 1 174 ? 14.384 -4.579 -20.556 1.00 80.31 174 SER A O 1
ATOM 1365 N N . ASN A 1 175 ? 15.639 -6.260 -21.343 1.00 81.44 175 ASN A N 1
ATOM 1366 C CA . ASN A 1 175 ? 14.853 -7.319 -20.708 1.00 81.44 175 ASN A CA 1
ATOM 1367 C C . ASN A 1 175 ? 14.908 -7.253 -19.178 1.00 81.44 175 ASN A C 1
ATOM 1369 O O . ASN A 1 175 ? 13.883 -7.439 -18.515 1.00 81.44 175 ASN A O 1
ATOM 1373 N N . ARG A 1 176 ? 16.080 -6.950 -18.608 1.00 78.56 176 ARG A N 1
ATOM 1374 C CA . ARG A 1 176 ? 16.233 -6.730 -17.160 1.00 78.56 176 ARG A CA 1
ATOM 1375 C C . ARG A 1 176 ? 15.437 -5.517 -16.696 1.00 78.56 176 ARG A C 1
ATOM 1377 O O . ARG A 1 176 ? 14.707 -5.618 -15.714 1.00 78.56 176 ARG A O 1
ATOM 1384 N N . PHE A 1 177 ? 15.524 -4.413 -17.435 1.00 81.38 177 PHE A N 1
ATOM 1385 C CA . PHE A 1 177 ? 14.772 -3.200 -17.142 1.00 81.38 177 PHE A CA 1
ATOM 1386 C C . PHE A 1 177 ? 13.258 -3.448 -17.208 1.00 81.38 177 PHE A C 1
ATOM 1388 O O . PHE A 1 177 ? 12.559 -3.209 -16.232 1.00 81.38 177 PHE A O 1
ATOM 1395 N N . ILE A 1 178 ? 12.747 -4.024 -18.302 1.00 80.69 178 ILE A N 1
ATOM 1396 C CA . ILE A 1 178 ? 11.318 -4.345 -18.470 1.00 80.69 178 ILE A CA 1
ATOM 1397 C C . ILE A 1 178 ? 10.816 -5.281 -17.361 1.00 80.69 178 ILE A C 1
ATOM 1399 O O . ILE A 1 178 ? 9.725 -5.074 -16.833 1.00 80.69 178 ILE A O 1
ATOM 1403 N N . SER A 1 179 ? 11.604 -6.288 -16.976 1.00 75.69 179 SER A N 1
ATOM 1404 C CA . SER A 1 179 ? 11.229 -7.219 -15.902 1.00 75.69 179 SER A CA 1
ATOM 1405 C C . SER A 1 179 ? 11.133 -6.519 -14.544 1.00 75.69 179 SER A C 1
ATOM 1407 O O . SER A 1 179 ? 10.174 -6.748 -13.809 1.00 75.69 179 SER A O 1
ATOM 1409 N N . ALA A 1 180 ? 12.073 -5.619 -14.234 1.00 76.00 180 ALA A N 1
ATOM 1410 C CA . ALA A 1 180 ? 12.022 -4.808 -13.019 1.00 76.00 180 ALA A CA 1
ATOM 1411 C C . ALA A 1 180 ? 10.805 -3.869 -13.024 1.00 76.00 180 ALA A C 1
ATOM 1413 O O . ALA A 1 180 ? 10.066 -3.812 -12.046 1.00 76.00 180 ALA A O 1
ATOM 1414 N N . MET A 1 181 ? 10.521 -3.223 -14.158 1.00 79.06 181 MET A N 1
ATOM 1415 C CA . MET A 1 181 ? 9.347 -2.363 -14.328 1.00 79.06 181 MET A CA 1
ATOM 1416 C C . MET A 1 181 ? 8.022 -3.127 -14.166 1.00 79.06 181 MET A C 1
ATOM 1418 O O . MET A 1 181 ? 7.089 -2.608 -13.556 1.00 79.06 181 MET A O 1
ATOM 1422 N N . HIS A 1 182 ? 7.933 -4.371 -14.650 1.00 76.31 182 HIS A N 1
ATOM 1423 C CA . HIS A 1 182 ? 6.769 -5.232 -14.418 1.00 76.31 182 HIS A CA 1
ATOM 1424 C C . HIS A 1 182 ? 6.644 -5.674 -12.952 1.00 76.31 182 HIS A C 1
ATOM 1426 O O . HIS A 1 182 ? 5.531 -5.711 -12.431 1.00 76.31 182 HIS A O 1
ATOM 1432 N N . SER A 1 183 ? 7.755 -5.948 -12.261 1.00 70.62 183 SER A N 1
ATOM 1433 C CA . SER A 1 183 ? 7.742 -6.239 -10.818 1.00 70.62 183 SER A CA 1
ATOM 1434 C C . SER A 1 183 ? 7.279 -5.027 -9.999 1.00 70.62 183 SER A C 1
ATOM 1436 O O . SER A 1 183 ? 6.423 -5.148 -9.120 1.00 70.62 183 SER A O 1
ATOM 1438 N N . MET A 1 184 ? 7.730 -3.823 -10.368 1.00 70.62 184 MET A N 1
ATOM 1439 C CA . MET A 1 184 ? 7.251 -2.558 -9.801 1.00 70.62 184 MET A CA 1
ATOM 1440 C C . MET A 1 184 ? 5.765 -2.328 -10.088 1.00 70.62 184 MET A C 1
ATOM 1442 O O . MET A 1 184 ? 5.007 -1.953 -9.202 1.00 70.62 184 MET A O 1
ATOM 1446 N N . GLN A 1 185 ? 5.310 -2.585 -11.315 1.00 68.50 185 GLN A N 1
ATOM 1447 C CA . GLN A 1 185 ? 3.892 -2.516 -11.664 1.00 68.50 185 GLN A CA 1
ATOM 1448 C C . GLN A 1 185 ? 3.071 -3.492 -10.818 1.00 68.50 185 GLN A C 1
ATOM 1450 O O . GLN A 1 185 ? 2.003 -3.127 -10.332 1.00 68.50 185 GLN A O 1
ATOM 1455 N N . GLN A 1 186 ? 3.570 -4.710 -10.604 1.00 67.94 186 GLN A N 1
ATOM 1456 C CA . GLN A 1 186 ? 2.896 -5.718 -9.800 1.00 67.94 186 GLN A CA 1
ATOM 1457 C C . GLN A 1 186 ? 2.877 -5.346 -8.320 1.00 67.94 186 GLN A C 1
ATOM 1459 O O . GLN A 1 186 ? 1.840 -5.508 -7.690 1.00 67.94 186 GLN A O 1
ATOM 1464 N N . SER A 1 187 ? 3.948 -4.791 -7.760 1.00 65.81 187 SER A N 1
ATOM 1465 C CA . SER A 1 187 ? 3.969 -4.311 -6.372 1.00 65.81 187 SER A CA 1
ATOM 1466 C C . SER A 1 187 ? 3.134 -3.040 -6.167 1.00 65.81 187 SER A C 1
ATOM 1468 O O . SER A 1 187 ? 2.475 -2.919 -5.141 1.00 65.81 187 SER A O 1
ATOM 1470 N N . LEU A 1 188 ? 3.048 -2.148 -7.160 1.00 63.19 188 LEU A N 1
ATOM 1471 C CA . LEU A 1 188 ? 2.136 -0.992 -7.152 1.00 63.19 188 LEU A CA 1
ATOM 1472 C C . LEU A 1 188 ? 0.663 -1.397 -7.330 1.00 63.19 188 LEU A C 1
ATOM 1474 O O . LEU A 1 188 ? -0.228 -0.773 -6.751 1.00 63.19 188 LEU A O 1
ATOM 1478 N N . ALA A 1 189 ? 0.396 -2.433 -8.131 1.00 58.81 189 ALA A N 1
ATOM 1479 C CA . ALA A 1 189 ? -0.936 -3.007 -8.331 1.00 58.81 189 ALA A CA 1
ATOM 1480 C C . ALA A 1 189 ? -1.365 -3.896 -7.157 1.00 58.81 189 ALA A C 1
ATOM 1482 O O . ALA A 1 189 ? -2.560 -4.004 -6.862 1.00 58.81 189 ALA A O 1
ATOM 1483 N N . THR A 1 190 ? -0.402 -4.510 -6.462 1.00 54.88 190 THR A N 1
ATOM 1484 C CA . THR A 1 190 ? -0.620 -5.191 -5.189 1.00 54.88 190 THR A CA 1
ATOM 1485 C C . THR A 1 190 ? -0.891 -4.106 -4.169 1.00 54.88 190 THR A C 1
ATOM 1487 O O . THR A 1 190 ? 0.007 -3.611 -3.502 1.00 54.88 190 THR A O 1
ATOM 1490 N N . LYS A 1 191 ? -2.158 -3.696 -4.097 1.00 51.66 191 LYS A N 1
ATOM 1491 C CA . LYS A 1 191 ? -2.703 -2.788 -3.094 1.00 51.66 191 LYS A CA 1
ATOM 1492 C C . LYS A 1 191 ? -2.096 -3.201 -1.750 1.00 51.66 191 LYS A C 1
ATOM 1494 O O . LYS A 1 191 ? -2.503 -4.240 -1.225 1.00 51.66 191 LYS A O 1
ATOM 1499 N N . SER A 1 192 ? -1.097 -2.465 -1.242 1.00 51.62 192 SER A N 1
ATOM 1500 C CA . SER A 1 192 ? -0.592 -2.676 0.116 1.00 51.62 192 SER A CA 1
ATOM 1501 C C . SER A 1 192 ? -1.771 -2.364 1.004 1.00 51.62 192 SER A C 1
ATOM 1503 O O . SER A 1 192 ? -2.190 -1.220 1.171 1.00 51.62 192 SER A O 1
ATOM 1505 N N . THR A 1 193 ? -2.451 -3.433 1.360 1.00 51.94 193 THR A N 1
ATOM 1506 C CA . THR A 1 193 ? -3.723 -3.393 2.020 1.00 51.94 193 THR A CA 1
ATOM 1507 C C . THR A 1 193 ? -3.429 -3.895 3.394 1.00 51.94 193 THR A C 1
ATOM 1509 O O . THR A 1 193 ? -3.648 -5.067 3.696 1.00 51.94 193 THR A O 1
ATOM 1512 N N . ASP A 1 194 ? -2.875 -3.005 4.207 1.00 59.34 194 ASP A N 1
ATOM 1513 C CA . ASP A 1 194 ? -2.831 -3.241 5.634 1.00 59.34 194 ASP A CA 1
ATOM 1514 C C . ASP A 1 194 ? -4.255 -3.586 6.065 1.00 59.34 194 ASP A C 1
ATOM 1516 O O . ASP A 1 194 ? -5.219 -2.878 5.765 1.00 59.34 194 ASP A O 1
ATOM 1520 N N . LYS A 1 195 ? -4.420 -4.778 6.636 1.00 65.31 195 LYS A N 1
ATOM 1521 C CA . LYS A 1 195 ? -5.737 -5.303 6.992 1.00 65.31 195 LYS A CA 1
ATOM 1522 C C . LYS A 1 195 ? -5.989 -4.955 8.446 1.00 65.31 195 LYS A C 1
ATOM 1524 O O . LYS A 1 195 ? -5.331 -5.483 9.338 1.00 65.31 195 LYS A O 1
ATOM 1529 N N . GLY A 1 196 ? -6.959 -4.084 8.672 1.00 65.81 196 GLY A N 1
ATOM 1530 C CA . GLY A 1 196 ? -7.478 -3.785 9.993 1.00 65.81 196 GLY A CA 1
ATOM 1531 C C . GLY A 1 196 ? -8.520 -4.816 10.415 1.00 65.81 196 GLY A C 1
ATOM 1532 O O . GLY A 1 196 ? -9.192 -5.434 9.583 1.00 65.81 196 GLY A O 1
ATOM 1533 N N . PHE A 1 197 ? -8.671 -4.980 11.725 1.00 80.75 197 PHE A N 1
ATOM 1534 C CA . PHE A 1 197 ? -9.759 -5.743 12.325 1.00 80.75 197 PHE A CA 1
ATOM 1535 C C . PHE A 1 197 ? -10.660 -4.779 13.088 1.00 80.75 197 PHE A C 1
ATOM 1537 O O . PHE A 1 197 ? -10.180 -3.938 13.843 1.00 80.75 197 PHE A O 1
ATOM 1544 N N . TYR A 1 198 ? -11.967 -4.893 12.885 1.00 81.12 198 TYR A N 1
ATOM 1545 C CA . TYR A 1 198 ? -12.965 -4.092 13.576 1.00 81.12 198 TYR A CA 1
ATOM 1546 C C . TYR A 1 198 ? -13.989 -5.001 14.243 1.00 81.12 198 TYR A C 1
ATOM 1548 O O . TYR A 1 198 ? -14.660 -5.781 13.569 1.00 81.12 198 TYR A O 1
ATOM 1556 N N . LEU A 1 199 ? -14.125 -4.895 15.564 1.00 82.88 199 LEU A N 1
ATOM 1557 C CA . LEU A 1 199 ? -15.186 -5.571 16.300 1.00 82.88 199 LEU A CA 1
ATOM 1558 C C . LEU A 1 199 ? -16.469 -4.741 16.211 1.00 82.88 199 LEU A C 1
ATOM 1560 O O . LEU A 1 199 ? -16.504 -3.589 16.638 1.00 82.88 199 LEU A O 1
ATOM 1564 N N . VAL A 1 200 ? -17.533 -5.329 15.671 1.00 82.44 200 VAL A N 1
ATOM 1565 C CA . VAL A 1 200 ? -18.832 -4.664 15.537 1.00 82.44 200 VAL A CA 1
ATOM 1566 C C . VAL A 1 200 ? -19.565 -4.697 16.887 1.00 82.44 200 VAL A C 1
ATOM 1568 O 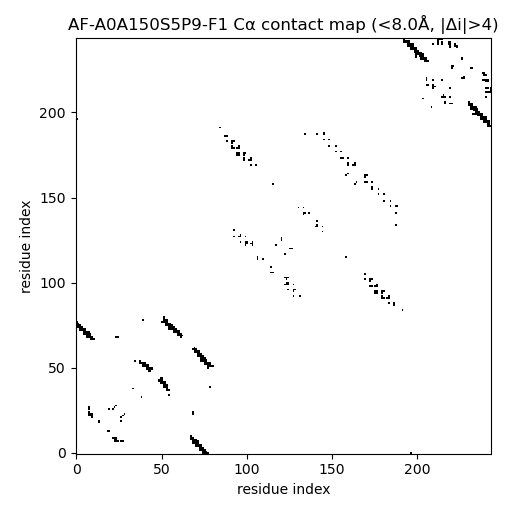O . VAL A 1 200 ? -19.959 -5.775 17.321 1.00 82.44 200 VAL A O 1
ATOM 1571 N N . PRO A 1 201 ? -19.803 -3.562 17.572 1.00 70.62 201 PRO A N 1
ATOM 1572 C CA . PRO A 1 201 ? -20.371 -3.571 18.923 1.00 70.62 201 PRO A CA 1
ATOM 1573 C C . PRO A 1 201 ? -21.865 -3.930 18.948 1.00 70.62 201 PRO A C 1
ATOM 1575 O O . PRO A 1 201 ? -22.332 -4.594 19.871 1.00 70.62 201 PRO A O 1
ATOM 1578 N N . ARG A 1 202 ? -22.626 -3.524 17.924 1.00 77.31 202 ARG A N 1
ATOM 1579 C CA . ARG A 1 202 ? -24.052 -3.843 17.738 1.00 77.31 202 ARG A CA 1
ATOM 1580 C C . ARG A 1 202 ? -24.299 -4.235 16.292 1.00 77.31 202 ARG A C 1
ATOM 1582 O O . ARG A 1 202 ? -23.627 -3.701 15.415 1.00 77.31 202 ARG A O 1
ATOM 1589 N N . SER A 1 203 ? -25.274 -5.113 16.054 1.00 86.38 203 SER A N 1
ATOM 1590 C CA . SER A 1 203 ? -25.627 -5.561 14.705 1.00 86.38 203 SER A CA 1
ATOM 1591 C C . SER A 1 203 ? -25.797 -4.369 13.765 1.00 86.38 203 SER A C 1
ATOM 1593 O O . SER A 1 203 ? -26.562 -3.447 14.047 1.00 86.38 203 SER A O 1
ATOM 1595 N N . THR A 1 204 ? -25.043 -4.364 12.672 1.00 86.81 204 THR A N 1
ATOM 1596 C CA . THR A 1 204 ? -24.991 -3.248 11.726 1.00 86.81 204 THR A CA 1
ATOM 1597 C C . THR A 1 204 ? -24.931 -3.772 10.299 1.00 86.81 204 THR A C 1
ATOM 1599 O O . THR A 1 204 ? -24.777 -4.969 10.081 1.00 86.81 204 THR A O 1
ATOM 1602 N N . THR A 1 205 ? -25.074 -2.907 9.301 1.00 89.94 205 THR A N 1
ATOM 1603 C CA . THR A 1 205 ? -25.003 -3.347 7.900 1.00 89.94 205 THR A CA 1
ATOM 1604 C C . THR A 1 205 ? -23.567 -3.359 7.390 1.00 89.94 205 THR A C 1
ATOM 1606 O O . THR A 1 205 ? -22.740 -2.544 7.807 1.00 89.94 205 THR A O 1
ATOM 1609 N N . VAL A 1 206 ? -23.273 -4.237 6.426 1.00 86.81 206 VAL A N 1
ATOM 1610 C CA . VAL A 1 206 ? -21.967 -4.245 5.740 1.00 86.81 206 VAL A CA 1
ATOM 1611 C C . VAL A 1 206 ? -21.682 -2.876 5.109 1.00 86.81 206 VAL A C 1
ATOM 1613 O O . VAL A 1 206 ? -20.549 -2.403 5.150 1.00 86.81 206 VAL A O 1
ATOM 1616 N N . ALA A 1 207 ? -22.715 -2.192 4.605 1.00 85.38 207 ALA A N 1
ATOM 1617 C CA . ALA A 1 207 ? -22.609 -0.843 4.053 1.00 85.38 207 ALA A CA 1
ATOM 1618 C C . ALA A 1 207 ? -22.176 0.197 5.101 1.00 85.38 207 ALA A C 1
ATOM 1620 O O . ALA A 1 207 ? -21.313 1.023 4.815 1.00 85.38 207 ALA A O 1
ATOM 1621 N N . SER A 1 208 ? -22.714 0.136 6.324 1.00 83.75 208 SER A N 1
ATOM 1622 C CA . SER A 1 208 ? -22.320 1.028 7.424 1.00 83.75 208 SER A CA 1
ATOM 1623 C C . SER A 1 208 ? -20.856 0.827 7.827 1.00 83.75 208 SER A C 1
ATOM 1625 O O . SER A 1 208 ? -20.147 1.802 8.074 1.00 83.75 208 SER A O 1
ATOM 1627 N N . VAL A 1 209 ? -20.383 -0.425 7.849 1.00 83.69 209 VAL A N 1
ATOM 1628 C CA . VAL A 1 209 ? -18.971 -0.748 8.120 1.00 83.69 209 VAL A CA 1
ATOM 1629 C C . VAL A 1 209 ? -18.073 -0.262 6.983 1.00 83.69 209 VAL A C 1
ATOM 1631 O O . VAL A 1 209 ? -17.065 0.395 7.231 1.00 83.69 209 VAL A O 1
ATOM 1634 N N . ALA A 1 210 ? -18.464 -0.524 5.735 1.00 85.19 210 ALA A N 1
ATOM 1635 C CA . ALA A 1 210 ? -17.738 -0.078 4.551 1.00 85.19 210 ALA A CA 1
ATOM 1636 C C . ALA A 1 210 ? -17.581 1.455 4.531 1.00 85.19 210 ALA A C 1
ATOM 1638 O O . ALA A 1 210 ? -16.472 1.961 4.356 1.00 85.19 210 ALA A O 1
ATOM 1639 N N . LEU A 1 211 ? -18.662 2.189 4.823 1.00 83.81 211 LEU A N 1
ATOM 1640 C CA . LEU A 1 211 ? -18.660 3.650 4.908 1.00 83.81 211 LEU A CA 1
ATOM 1641 C C . LEU A 1 211 ? -17.713 4.159 6.004 1.00 83.81 211 LEU A C 1
ATOM 1643 O O . LEU A 1 211 ? -16.925 5.071 5.755 1.00 83.81 211 LEU A O 1
ATOM 1647 N N . ARG A 1 212 ? -17.752 3.547 7.196 1.00 82.00 212 ARG A N 1
ATOM 1648 C CA . ARG A 1 212 ? -16.913 3.933 8.342 1.00 82.00 212 ARG A CA 1
ATOM 1649 C C . ARG A 1 212 ? -15.421 3.875 8.015 1.00 82.00 212 ARG A C 1
ATOM 1651 O O . ARG A 1 212 ? -14.680 4.764 8.422 1.00 82.00 212 ARG A O 1
ATOM 1658 N N . PHE A 1 213 ? -14.998 2.862 7.263 1.00 80.88 213 PHE A N 1
ATOM 1659 C CA . PHE A 1 213 ? -13.591 2.639 6.918 1.00 80.88 213 PHE A CA 1
ATOM 1660 C C . PHE A 1 213 ? -13.233 3.076 5.494 1.00 80.88 213 PHE A C 1
ATOM 1662 O O . PHE A 1 213 ? -12.170 2.723 4.996 1.00 80.88 213 PHE A O 1
ATOM 1669 N N . ARG A 1 214 ? -14.109 3.821 4.801 1.00 80.75 214 ARG A N 1
ATOM 1670 C CA . ARG A 1 214 ? -13.914 4.245 3.396 1.00 80.75 214 ARG A CA 1
ATOM 1671 C C . ARG A 1 214 ? -13.596 3.084 2.436 1.00 80.75 214 ARG A C 1
ATOM 1673 O O . ARG A 1 214 ? -12.928 3.266 1.417 1.00 80.75 214 ARG A O 1
ATOM 1680 N N . ASN A 1 215 ? -14.052 1.880 2.757 1.00 79.06 215 ASN A N 1
ATOM 1681 C CA . ASN A 1 215 ? -13.912 0.678 1.937 1.00 79.06 215 ASN A CA 1
ATOM 1682 C C . ASN A 1 215 ? -15.153 0.516 1.050 1.00 79.06 215 ASN A C 1
ATOM 1684 O O . ASN A 1 215 ? -16.223 1.030 1.373 1.00 79.06 215 ASN A O 1
ATOM 1688 N N . SER A 1 216 ? -15.036 -0.198 -0.069 1.00 82.19 216 SER A N 1
ATOM 1689 C CA . SER A 1 216 ? -16.220 -0.582 -0.844 1.00 82.19 216 SER A CA 1
ATOM 1690 C C . SER A 1 216 ? -16.892 -1.819 -0.232 1.00 82.19 216 SER A C 1
ATOM 1692 O O . SER A 1 216 ? -16.249 -2.645 0.413 1.00 82.19 216 SER A O 1
ATOM 1694 N N . VAL A 1 217 ? -18.206 -1.972 -0.421 1.00 82.56 217 VAL A N 1
ATOM 1695 C CA . VAL A 1 217 ? -18.929 -3.168 0.055 1.00 82.56 217 VAL A CA 1
ATOM 1696 C C . VAL A 1 217 ? -18.329 -4.465 -0.519 1.00 82.56 217 VAL A C 1
ATOM 1698 O O . VAL A 1 217 ? -18.089 -5.383 0.265 1.00 82.56 217 VAL A O 1
ATOM 1701 N N . PRO A 1 218 ? -17.992 -4.551 -1.824 1.00 82.31 218 PRO A N 1
ATOM 1702 C CA . PRO A 1 218 ? -17.296 -5.716 -2.373 1.00 82.31 218 PRO A CA 1
ATOM 1703 C C . PRO A 1 218 ? -15.930 -5.988 -1.723 1.00 82.31 218 PRO A C 1
ATOM 1705 O O . PRO A 1 218 ? -15.582 -7.150 -1.533 1.00 82.31 218 PRO A O 1
ATOM 1708 N N . GLU A 1 219 ? -15.176 -4.946 -1.346 1.00 79.38 219 GLU A N 1
ATOM 1709 C CA . GLU A 1 219 ? -13.900 -5.087 -0.619 1.00 79.38 219 GLU A CA 1
ATOM 1710 C C . GLU A 1 219 ? -14.100 -5.692 0.779 1.00 79.38 219 GLU A C 1
ATOM 1712 O O . GLU A 1 219 ? -13.347 -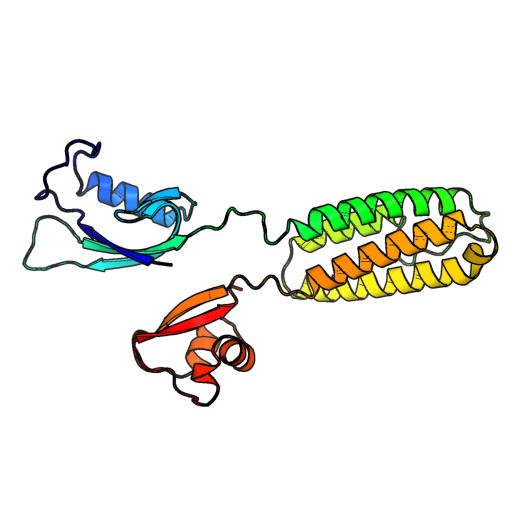6.570 1.188 1.00 79.38 219 GLU A O 1
ATOM 1717 N N . ILE A 1 220 ? -15.134 -5.270 1.513 1.00 83.62 220 ILE A N 1
ATOM 1718 C CA . ILE A 1 220 ? -15.441 -5.849 2.829 1.00 83.62 220 ILE A CA 1
ATOM 1719 C C . ILE A 1 220 ? -15.908 -7.305 2.694 1.00 83.62 220 ILE A C 1
ATOM 1721 O O . ILE A 1 220 ? -15.491 -8.156 3.478 1.00 83.62 220 ILE A O 1
ATOM 1725 N N . LEU A 1 221 ? -16.749 -7.625 1.709 1.00 84.88 221 LEU A N 1
ATOM 1726 C CA . LEU A 1 221 ? -17.253 -8.990 1.520 1.00 84.88 221 LEU A CA 1
ATOM 1727 C C . LEU A 1 221 ? -16.159 -9.965 1.067 1.00 84.88 221 LEU A C 1
ATOM 1729 O O . LEU A 1 221 ? -16.133 -11.103 1.533 1.00 84.88 221 LEU A O 1
ATOM 1733 N N . SER A 1 222 ? -15.222 -9.528 0.220 1.00 79.62 222 SER A N 1
ATOM 1734 C CA . SER A 1 222 ? -14.104 -10.375 -0.219 1.00 79.62 222 SER A CA 1
ATOM 1735 C C . SER A 1 222 ? -13.160 -10.740 0.932 1.00 79.62 222 SER A C 1
ATOM 1737 O O . SER A 1 222 ? -12.645 -11.856 0.988 1.00 79.62 222 SER A O 1
ATOM 1739 N N . LEU A 1 223 ? -12.977 -9.831 1.894 1.00 79.00 223 LEU A N 1
ATOM 1740 C CA . LEU A 1 223 ? -12.173 -10.062 3.097 1.00 79.00 223 LEU A CA 1
ATOM 1741 C C . LEU A 1 223 ? -12.880 -10.912 4.160 1.00 79.00 223 LEU A C 1
ATOM 1743 O O . LEU A 1 223 ? -12.221 -11.496 5.031 1.00 79.00 223 LEU A O 1
ATOM 1747 N N . ASN A 1 224 ? -14.210 -10.988 4.101 1.00 85.50 224 ASN A N 1
ATOM 1748 C CA . ASN A 1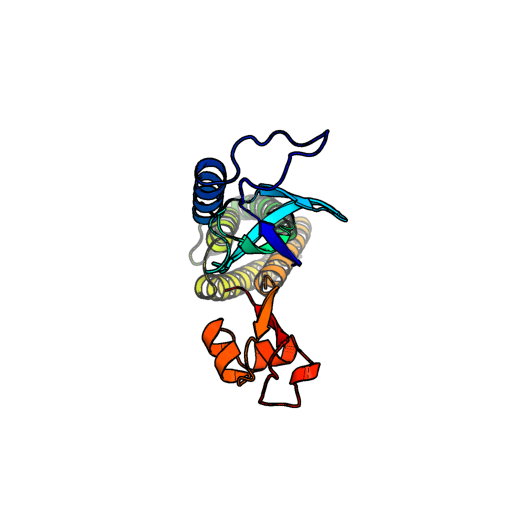 224 ? -15.039 -11.664 5.092 1.00 85.50 224 ASN A CA 1
ATOM 1749 C C . ASN A 1 224 ? -16.012 -12.633 4.402 1.00 85.50 224 ASN A C 1
ATOM 1751 O O . ASN A 1 224 ? -17.205 -12.343 4.320 1.00 85.50 224 ASN A O 1
ATOM 1755 N N . PRO A 1 225 ? -15.540 -13.819 3.964 1.00 79.62 225 PRO A N 1
ATOM 1756 C CA . PRO A 1 225 ? -16.368 -14.792 3.245 1.00 79.62 225 PRO A CA 1
ATOM 1757 C C . PRO A 1 225 ? -17.611 -15.235 4.026 1.00 79.62 225 PRO A C 1
ATOM 1759 O O . PRO A 1 225 ? -18.649 -15.520 3.442 1.00 79.62 225 PRO A O 1
ATOM 1762 N N . LEU A 1 226 ? -17.530 -15.230 5.360 1.00 78.62 226 LEU A N 1
ATOM 1763 C CA . LEU A 1 226 ? -18.648 -15.545 6.255 1.00 78.62 226 LEU A CA 1
ATOM 1764 C C . LEU A 1 226 ? -19.797 -14.523 6.168 1.00 78.62 226 LEU A C 1
ATOM 1766 O O . LEU A 1 226 ? -20.924 -14.837 6.535 1.00 78.62 226 LEU A O 1
ATOM 1770 N N . LEU A 1 227 ? -19.519 -13.314 5.673 1.00 79.44 227 LEU A N 1
ATOM 1771 C CA . LEU A 1 227 ? -20.498 -12.249 5.457 1.00 79.44 227 LEU A CA 1
ATOM 1772 C C . LEU A 1 227 ? -20.983 -12.186 4.001 1.00 79.44 227 LEU A C 1
ATOM 1774 O O . LEU A 1 227 ? -21.923 -11.454 3.716 1.00 79.44 227 LEU A O 1
ATOM 1778 N N . ALA A 1 228 ? -20.403 -12.965 3.078 1.00 67.19 228 ALA A N 1
ATOM 1779 C CA . ALA A 1 228 ? -20.708 -12.902 1.644 1.00 67.19 228 ALA A CA 1
ATOM 1780 C C . ALA A 1 228 ? -22.182 -13.202 1.298 1.00 67.19 228 ALA A C 1
ATOM 1782 O O . ALA A 1 228 ? -22.664 -12.768 0.255 1.00 67.19 228 ALA A O 1
ATOM 1783 N N . GLY A 1 229 ? -22.904 -13.905 2.178 1.00 70.88 229 GLY A N 1
ATOM 1784 C CA . GLY A 1 229 ? -24.334 -14.201 2.032 1.00 70.88 229 GLY A CA 1
ATOM 1785 C C . GLY A 1 229 ? -25.276 -13.322 2.863 1.00 70.88 229 GLY A C 1
ATOM 1786 O O . GLY A 1 229 ? -26.485 -13.520 2.794 1.00 70.88 229 GLY A O 1
ATOM 1787 N N . SER A 1 230 ? -24.761 -12.378 3.662 1.00 74.56 230 SER A N 1
ATOM 1788 C CA . SER A 1 230 ? -25.566 -11.563 4.580 1.00 74.56 230 SER A CA 1
ATOM 1789 C C . SER A 1 230 ? -25.237 -10.078 4.450 1.00 74.56 230 SER A C 1
ATOM 1791 O O . SER A 1 230 ? -24.101 -9.650 4.627 1.00 74.56 230 SER A O 1
ATOM 1793 N N . LEU A 1 231 ? -26.263 -9.256 4.215 1.00 80.19 231 LEU A N 1
ATOM 1794 C CA . LEU A 1 231 ? -26.135 -7.791 4.201 1.00 80.19 231 LEU A CA 1
ATOM 1795 C C . LEU A 1 231 ? -25.986 -7.191 5.611 1.00 80.19 231 LEU A C 1
ATOM 1797 O O . LEU A 1 231 ? -25.664 -6.007 5.762 1.00 80.19 231 LEU A O 1
ATOM 1801 N N . VAL A 1 232 ? -26.208 -8.008 6.644 1.00 85.62 232 VAL A N 1
ATOM 1802 C CA . VAL A 1 232 ? -26.139 -7.625 8.053 1.00 85.62 232 VAL A CA 1
ATOM 1803 C C . VAL A 1 232 ? -24.965 -8.334 8.713 1.00 85.62 232 VAL A C 1
ATOM 1805 O O . VAL A 1 232 ? -24.814 -9.552 8.614 1.00 85.62 232 VAL A O 1
ATOM 1808 N N . VAL A 1 233 ? -24.157 -7.552 9.417 1.00 85.94 233 VAL A N 1
ATOM 1809 C CA . VAL A 1 233 ? -23.084 -8.011 10.288 1.00 85.94 233 VAL A CA 1
ATOM 1810 C C . VAL A 1 233 ? -23.630 -8.101 11.713 1.00 85.94 233 VAL A C 1
ATOM 1812 O O . VAL A 1 233 ? -24.002 -7.069 12.281 1.00 85.94 233 VAL A O 1
ATOM 1815 N N . PRO A 1 234 ? -23.706 -9.301 12.311 1.00 82.94 234 PRO A N 1
ATOM 1816 C CA . PRO A 1 234 ? -24.142 -9.454 13.693 1.00 82.94 234 PRO A CA 1
ATOM 1817 C C . PRO A 1 234 ? -23.224 -8.706 14.667 1.00 82.94 234 PRO A C 1
ATOM 1819 O O . PRO A 1 234 ? -22.015 -8.594 14.441 1.00 82.94 234 PRO A O 1
ATOM 1822 N N . GLY A 1 235 ? -23.783 -8.223 15.777 1.00 79.62 235 GLY A N 1
ATOM 1823 C CA . GLY A 1 235 ? -22.985 -7.708 16.890 1.00 79.62 235 GLY A CA 1
ATOM 1824 C C . GLY A 1 235 ? -21.970 -8.747 17.375 1.00 79.62 235 GLY A C 1
ATOM 1825 O O . GLY A 1 235 ? -22.196 -9.947 17.255 1.00 79.62 235 GLY A O 1
ATOM 1826 N N . GLN A 1 236 ? -20.846 -8.273 17.904 1.00 76.62 236 GLN A N 1
ATOM 1827 C CA . GLN A 1 236 ? -19.693 -9.070 18.332 1.00 76.62 236 GLN A CA 1
ATOM 1828 C C . GLN A 1 236 ? -18.970 -9.824 17.199 1.00 76.62 236 GLN A C 1
ATOM 1830 O O . GLN A 1 236 ? -18.140 -10.691 17.463 1.00 76.62 236 GLN A O 1
ATOM 1835 N N . THR A 1 237 ? -19.227 -9.481 15.932 1.00 78.31 237 THR A N 1
ATOM 1836 C CA . THR A 1 237 ? -18.488 -10.050 14.793 1.00 78.31 237 THR A CA 1
ATOM 1837 C C . THR A 1 237 ? -17.245 -9.219 14.486 1.00 78.31 237 THR A C 1
ATOM 1839 O O . THR A 1 237 ? -17.311 -7.989 14.426 1.00 78.31 237 THR A O 1
ATOM 1842 N N . VAL A 1 238 ? -16.115 -9.888 14.251 1.00 81.88 238 VAL A N 1
ATOM 1843 C CA . VAL A 1 238 ? -14.878 -9.248 13.783 1.00 81.88 238 VAL A CA 1
ATOM 1844 C C . VAL A 1 238 ? -14.914 -9.126 12.262 1.00 81.88 238 VAL A C 1
ATOM 1846 O O . VAL A 1 238 ? -14.987 -10.127 11.553 1.00 81.88 238 VAL A O 1
ATOM 1849 N N . VAL A 1 239 ? -14.832 -7.896 11.764 1.00 84.06 239 VAL A N 1
ATOM 1850 C CA . VAL A 1 239 ? -14.792 -7.568 10.339 1.00 84.06 239 VAL A CA 1
ATOM 1851 C C . VAL A 1 239 ? -13.379 -7.166 9.951 1.00 84.06 239 VAL A C 1
ATOM 1853 O O . VAL A 1 239 ? -12.779 -6.282 10.561 1.00 84.06 239 VAL A O 1
ATOM 1856 N N . ARG A 1 240 ? -12.853 -7.800 8.908 1.00 82.69 240 ARG A N 1
ATOM 1857 C CA . ARG A 1 240 ? -11.602 -7.408 8.258 1.00 82.69 240 ARG A CA 1
ATOM 1858 C C . ARG A 1 240 ? -11.868 -6.297 7.250 1.00 82.69 240 ARG A C 1
ATOM 1860 O O . ARG A 1 240 ? -12.807 -6.403 6.464 1.00 82.69 240 ARG A O 1
ATOM 1867 N N . PHE A 1 241 ? -11.042 -5.264 7.243 1.00 81.50 241 PHE A N 1
ATOM 1868 C CA . PHE A 1 241 ? -11.146 -4.156 6.295 1.00 81.50 241 PHE A CA 1
ATOM 1869 C C . PHE A 1 241 ? -9.756 -3.697 5.865 1.00 81.50 241 PHE A C 1
ATOM 1871 O O . PHE A 1 241 ? -8.763 -4.020 6.513 1.00 81.50 241 PHE A O 1
ATOM 1878 N N . TYR A 1 242 ? -9.675 -2.951 4.772 1.00 75.75 242 TYR A N 1
ATOM 1879 C CA . TYR A 1 242 ? -8.432 -2.325 4.347 1.00 75.75 242 TYR A CA 1
ATOM 1880 C C . TYR A 1 242 ? -8.223 -0.994 5.061 1.00 75.75 242 TYR A C 1
ATOM 1882 O O . TYR A 1 242 ? -9.102 -0.134 5.031 1.00 75.75 242 TYR A O 1
ATOM 1890 N N . ILE A 1 243 ? -7.067 -0.822 5.686 1.00 65.69 243 ILE A N 1
ATOM 1891 C CA . ILE A 1 243 ? -6.616 0.446 6.248 1.00 65.69 243 ILE A CA 1
ATOM 1892 C C . ILE A 1 243 ? -6.282 1.355 5.059 1.00 65.69 243 ILE A C 1
ATOM 1894 O O . ILE A 1 243 ? -5.543 0.961 4.156 1.00 65.69 243 ILE A O 1
ATOM 1898 N N . LYS A 1 244 ? -6.926 2.520 5.018 1.00 61.62 244 LYS A N 1
ATOM 1899 C CA . LYS A 1 244 ? -6.770 3.552 3.989 1.00 61.62 244 LYS A CA 1
ATOM 1900 C C . LYS A 1 244 ? -6.357 4.859 4.637 1.00 61.62 244 LYS A C 1
ATOM 1902 O O . LYS A 1 244 ? -6.823 5.098 5.775 1.00 61.62 244 LYS A O 1
#

InterPro domains:
  IPR018392 LysM domain [cd00118] (197-239)

Sequence (244 aa):
MFSLKIPFVNTITRGMNETWSDLYPKTYRAFLTAIEDRQPGVLQHPSYGERNCNVADWEEVLDPDFRGGPTLQVTWIETVEDGKAFAGLASDFAIAASAAIDLDNIVGILPPAQKPDLEGFESFSEFVRDLQAVGDQIDLARSKAVAKIDRVIAQVRRLEDTYGRVNAGFRDTSNRFISAMHSMQQSLATKSTDKGFYLVPRSTTVASVALRFRNSVPEILSLNPLLAGSLVVPGQTVVRFYIK

Mean predicted aligned error: 18.32 Å

pLDDT: mean 72.78, std 11.49, range [35.97, 89.94]

Nearest PDB structures (foldseek):
  7kh1-assembly1_A3  TM=6.271E-01  e=6.957E-01  Vibrio phage XM1
  4oyd-assembly2_D  TM=2.589E-01  e=6.957E-01  synthetic construct
  3lhp-assembly1_S  TM=2.551E-01  e=1.933E+00  synthetic construct
  5msk-assembly1_C  TM=2.789E-01  e=3.044E+00  Mus musculus
  5mx5-assembly2_H  TM=2.938E-01  e=5.684E+00  Mus musculus